Protein AF-A0A382UPE7-F1 (afdb_monomer_lite)

Secondary structure (DSSP, 8-state):
--PPP----HHHHHHHHHHHHHHHHHHHHHHHHHHHHHHHHHHHHHHHHHTS-GGGS-HHHHHHHHHHHHHHHTT-THHHHHHHHHHHHHHHHHHHHHHHHHTTS-TTHHHHHHS-----GGGHHHHHHHHHHHHHHHSTTHHHHHHHS-TTTHHHHHHHSS-HHHHHHHHHHHHHHTT--TTTT-SSS--TTT-THHHHHHHHHHHHHT---HHHHHHHHHHHHHHHHHHHHHH--HHHHHHHHHHHHHHHHHHHHHHHHHHHHHHHHHHHHHHHHHHHHHHHHTTSSS--

pLDDT: mean 90.96, std 10.31, range [36.0, 98.31]

Organism: NCBI:txid408172

Structure (mmCIF, N/CA/C/O backbone):
data_AF-A0A382UPE7-F1
#
_entry.id   AF-A0A382UPE7-F1
#
loop_
_atom_site.group_PDB
_atom_site.id
_atom_site.type_symbol
_atom_site.label_atom_id
_atom_site.label_alt_id
_atom_site.label_comp_id
_atom_site.label_asym_id
_atom_site.label_entity_id
_atom_site.label_seq_id
_atom_site.pdbx_PDB_ins_code
_atom_site.Cartn_x
_atom_site.Cartn_y
_atom_site.Cartn_z
_atom_site.occupancy
_atom_site.B_iso_or_equiv
_atom_site.auth_seq_id
_atom_site.auth_comp_id
_atom_site.auth_asym_id
_atom_site.auth_atom_id
_atom_site.pdbx_PDB_model_num
ATOM 1 N N . ARG A 1 1 ? 24.766 -35.953 -0.449 1.00 43.75 1 ARG A N 1
ATOM 2 C CA . ARG A 1 1 ? 24.876 -34.990 -1.577 1.00 43.75 1 ARG A CA 1
ATOM 3 C C . ARG A 1 1 ? 24.081 -35.540 -2.753 1.00 43.75 1 ARG A C 1
ATOM 5 O O . ARG A 1 1 ? 24.547 -36.471 -3.396 1.00 43.75 1 ARG A O 1
ATOM 12 N N . VAL A 1 2 ? 22.878 -35.019 -2.997 1.00 39.53 2 VAL A N 1
ATOM 13 C CA . VAL A 1 2 ? 22.094 -35.358 -4.195 1.00 39.53 2 VAL A CA 1
ATOM 14 C C . VAL A 1 2 ? 22.875 -34.842 -5.405 1.00 39.53 2 VAL A C 1
ATOM 16 O O . VAL A 1 2 ? 23.139 -33.644 -5.499 1.00 39.53 2 VAL A O 1
ATOM 19 N N . ARG A 1 3 ? 23.336 -35.739 -6.284 1.00 36.00 3 ARG A N 1
ATOM 20 C CA . ARG A 1 3 ? 23.925 -35.333 -7.566 1.00 36.00 3 ARG A CA 1
ATOM 21 C C . ARG A 1 3 ? 22.792 -34.761 -8.426 1.00 36.00 3 ARG A C 1
ATOM 23 O O . ARG A 1 3 ? 21.780 -35.447 -8.567 1.00 36.00 3 ARG A O 1
ATOM 30 N N . PRO A 1 4 ? 22.918 -33.546 -8.988 1.00 47.28 4 PRO A N 1
ATOM 31 C CA . PRO A 1 4 ? 21.928 -33.053 -9.936 1.00 47.28 4 PRO A CA 1
ATOM 32 C C . PRO A 1 4 ? 21.844 -34.035 -11.108 1.00 47.28 4 PRO A C 1
ATOM 34 O O . PRO A 1 4 ? 22.869 -34.552 -11.561 1.00 47.28 4 PRO A O 1
ATOM 37 N N . SER A 1 5 ? 20.620 -34.332 -11.553 1.00 49.88 5 SER A N 1
ATOM 38 C CA . SER A 1 5 ? 20.362 -35.257 -12.657 1.00 49.88 5 SER A CA 1
ATOM 39 C C . SER A 1 5 ? 21.249 -34.906 -13.850 1.00 49.88 5 SER A C 1
ATOM 41 O O . SER A 1 5 ? 21.278 -33.744 -14.267 1.00 49.88 5 SER A O 1
ATOM 43 N N . GLY A 1 6 ? 21.962 -35.904 -14.379 1.00 47.69 6 GLY A N 1
ATOM 44 C CA . GLY A 1 6 ? 22.815 -35.760 -15.553 1.00 47.69 6 GLY A CA 1
ATOM 45 C C . GLY A 1 6 ? 22.089 -34.993 -16.653 1.00 47.69 6 GLY A C 1
ATOM 46 O O . GLY A 1 6 ? 20.933 -35.278 -16.964 1.00 47.69 6 GLY A O 1
ATOM 47 N N . PHE A 1 7 ? 22.765 -33.974 -17.174 1.00 48.78 7 PHE A N 1
ATOM 48 C CA . PHE A 1 7 ? 22.306 -33.080 -18.228 1.00 48.78 7 PHE A CA 1
ATOM 49 C C . PHE A 1 7 ? 21.828 -33.919 -19.427 1.00 48.78 7 PHE A C 1
ATOM 51 O O . PHE A 1 7 ? 22.636 -34.371 -20.236 1.00 48.78 7 PHE A O 1
ATOM 58 N N . ARG A 1 8 ? 20.516 -34.189 -19.501 1.00 52.91 8 ARG A N 1
ATOM 59 C CA . ARG A 1 8 ? 19.874 -34.853 -20.644 1.00 52.91 8 ARG A CA 1
ATOM 60 C C . ARG A 1 8 ? 20.182 -34.051 -21.911 1.00 52.91 8 ARG A C 1
ATOM 62 O O . ARG A 1 8 ? 20.235 -32.824 -21.866 1.00 52.91 8 ARG A O 1
ATOM 69 N N . ASP A 1 9 ? 20.400 -34.770 -23.009 1.00 58.06 9 ASP A N 1
ATOM 70 C CA . ASP A 1 9 ? 20.828 -34.312 -24.334 1.00 58.06 9 ASP A CA 1
ATOM 71 C C . ASP A 1 9 ? 20.797 -32.799 -24.614 1.00 58.06 9 ASP A C 1
ATOM 73 O O . ASP A 1 9 ? 19.763 -32.124 -24.516 1.00 58.06 9 ASP A O 1
ATOM 77 N N . LYS A 1 10 ? 21.938 -32.271 -25.084 1.00 60.69 10 LYS A N 1
ATOM 78 C CA . LYS A 1 10 ? 22.126 -30.852 -25.447 1.00 60.69 10 LYS A CA 1
ATOM 79 C C . LYS A 1 10 ? 21.054 -30.339 -26.421 1.00 60.69 10 LYS A C 1
ATOM 81 O O . LYS A 1 10 ? 20.750 -29.147 -26.398 1.00 60.69 10 LYS A O 1
ATOM 86 N N . PHE A 1 11 ? 20.481 -31.207 -27.257 1.00 58.94 11 PHE A N 1
ATOM 87 C CA . PHE A 1 11 ? 19.426 -30.856 -28.211 1.00 58.94 11 PHE A CA 1
ATOM 88 C C . PHE A 1 11 ? 18.043 -30.734 -27.555 1.00 58.94 11 PHE A C 1
ATOM 90 O O . PHE A 1 11 ? 17.383 -29.709 -27.716 1.00 58.94 11 PHE A O 1
ATOM 97 N N . SER A 1 12 ? 17.650 -31.713 -26.733 1.00 65.81 12 SER A N 1
ATOM 98 C CA . SER A 1 12 ? 16.397 -31.677 -25.963 1.00 65.81 12 SER A CA 1
ATOM 99 C C . SER A 1 12 ? 16.345 -30.453 -25.044 1.00 65.81 12 SER A C 1
ATOM 101 O O . SER A 1 12 ? 15.360 -29.717 -25.028 1.00 65.81 12 SER A O 1
ATOM 103 N N . THR A 1 13 ? 17.467 -30.133 -24.394 1.00 67.31 13 THR A N 1
ATOM 104 C CA . THR A 1 13 ? 17.587 -28.941 -23.544 1.00 67.31 13 THR A CA 1
ATOM 105 C C . THR A 1 13 ? 17.469 -27.632 -24.340 1.00 67.31 13 THR A C 1
ATOM 107 O O . THR A 1 13 ? 16.835 -26.680 -23.883 1.00 67.31 13 THR A O 1
ATOM 110 N N . LYS A 1 14 ? 18.048 -27.547 -25.548 1.00 72.31 14 LYS A N 1
ATOM 111 C CA . LYS A 1 14 ? 17.908 -26.368 -26.428 1.00 72.31 14 LYS A CA 1
ATOM 112 C C . LYS A 1 14 ? 16.473 -26.197 -26.925 1.00 72.31 14 LYS A C 1
ATOM 114 O O . LYS A 1 14 ? 15.952 -25.086 -26.895 1.00 72.31 14 LYS A O 1
ATOM 119 N N . MET A 1 15 ? 15.829 -27.290 -27.321 1.00 73.44 15 MET A N 1
ATOM 120 C CA . MET A 1 15 ? 14.451 -27.290 -27.801 1.00 73.44 15 MET A CA 1
ATOM 121 C C . MET A 1 15 ? 13.464 -26.922 -26.682 1.00 73.44 15 MET A C 1
ATOM 123 O O . MET A 1 15 ? 12.608 -26.061 -26.871 1.00 73.44 15 MET A O 1
ATOM 127 N N . GLN A 1 16 ? 13.646 -27.460 -25.473 1.00 71.12 16 GLN A N 1
ATOM 128 C CA . GLN A 1 16 ? 12.872 -27.065 -24.290 1.00 71.12 16 GLN A CA 1
ATOM 129 C C . GLN A 1 16 ? 13.047 -25.583 -23.941 1.00 71.12 16 GLN A C 1
ATOM 131 O O . GLN A 1 16 ? 12.062 -24.913 -23.628 1.00 71.12 16 GLN A O 1
ATOM 136 N N . ARG A 1 17 ? 14.270 -25.040 -24.033 1.00 73.31 17 ARG A N 1
ATOM 137 C CA . ARG A 1 17 ? 14.528 -23.602 -23.835 1.00 73.31 17 ARG A CA 1
ATOM 138 C C . ARG A 1 17 ? 13.841 -22.748 -24.895 1.00 73.31 17 ARG A C 1
ATOM 140 O O . ARG A 1 17 ? 13.273 -21.720 -24.550 1.0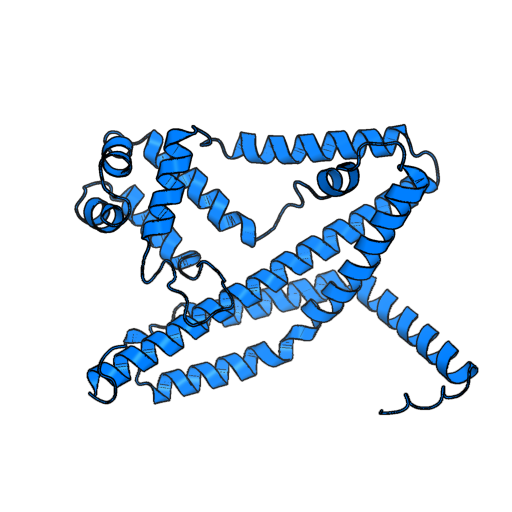0 73.31 17 ARG A O 1
ATOM 147 N N . PHE A 1 18 ? 13.852 -23.184 -26.153 1.00 77.25 18 PHE A N 1
ATOM 148 C CA . PHE A 1 18 ? 13.170 -22.497 -27.248 1.00 77.25 18 PHE A CA 1
ATOM 149 C C . PHE A 1 18 ? 11.651 -22.457 -27.036 1.00 77.25 18 PHE A C 1
ATOM 151 O O . PHE A 1 18 ? 11.062 -21.378 -27.027 1.00 77.25 18 PHE A O 1
ATOM 158 N N . PHE A 1 19 ? 11.022 -23.601 -26.751 1.00 77.75 19 PHE A N 1
ATOM 159 C CA . PHE A 1 19 ? 9.586 -23.657 -26.457 1.00 77.75 19 PHE A CA 1
ATOM 160 C C . PHE A 1 19 ? 9.211 -22.880 -25.191 1.00 77.75 19 PHE A C 1
ATOM 162 O O . PHE A 1 19 ? 8.185 -22.203 -25.165 1.00 77.75 19 PHE A O 1
ATOM 169 N N . THR A 1 20 ? 10.050 -22.927 -24.153 1.00 75.69 20 THR A N 1
ATOM 170 C CA . THR A 1 20 ? 9.874 -22.100 -22.949 1.00 75.69 20 THR A CA 1
ATOM 171 C C . THR A 1 20 ? 9.976 -20.612 -23.280 1.00 75.69 20 THR A C 1
ATOM 173 O O . THR A 1 20 ? 9.163 -19.830 -22.799 1.00 75.69 20 THR A O 1
ATOM 176 N N . GLY A 1 21 ? 10.912 -20.219 -24.149 1.00 76.19 21 GLY A N 1
ATOM 177 C CA . GLY A 1 21 ? 11.062 -18.848 -24.634 1.00 76.19 21 GLY A CA 1
ATOM 178 C C . GLY A 1 21 ? 9.848 -18.358 -25.424 1.00 76.19 21 GLY A C 1
ATOM 179 O O . GLY A 1 21 ? 9.370 -17.254 -25.176 1.00 76.19 21 GLY A O 1
ATOM 180 N N . ILE A 1 22 ? 9.286 -19.193 -26.305 1.00 78.19 22 ILE A N 1
ATOM 181 C CA . ILE A 1 22 ? 8.043 -18.880 -27.030 1.00 78.19 22 ILE A CA 1
ATOM 182 C C . ILE A 1 22 ? 6.872 -18.734 -26.058 1.00 78.19 22 ILE A C 1
ATOM 184 O O . ILE A 1 22 ? 6.126 -17.760 -26.142 1.00 78.19 22 ILE A O 1
ATOM 188 N N . LYS A 1 23 ? 6.713 -19.665 -25.107 1.00 77.69 23 LYS A N 1
ATOM 189 C CA . LYS A 1 23 ? 5.663 -19.571 -24.081 1.00 77.69 23 LYS A CA 1
ATOM 190 C C . LYS A 1 23 ? 5.812 -18.299 -23.251 1.00 77.69 23 LYS A C 1
ATOM 192 O O . LYS A 1 23 ? 4.824 -17.611 -23.023 1.00 77.69 23 LYS A O 1
ATOM 197 N N . PHE A 1 24 ? 7.033 -17.961 -22.845 1.00 79.06 24 PHE A N 1
ATOM 198 C CA . PHE A 1 24 ? 7.337 -16.723 -22.132 1.00 79.06 24 PHE A CA 1
ATOM 199 C C . PHE A 1 24 ? 6.977 -15.486 -22.958 1.00 79.06 24 PHE A C 1
ATOM 201 O O . PHE A 1 24 ? 6.374 -14.559 -22.429 1.00 79.06 24 PHE A O 1
ATOM 208 N N . LEU A 1 25 ? 7.279 -15.484 -24.258 1.00 81.56 25 LEU A N 1
ATOM 209 C CA . LEU A 1 25 ? 6.905 -14.398 -25.161 1.00 81.56 25 LEU A CA 1
ATOM 210 C C . LEU A 1 25 ? 5.377 -14.284 -25.305 1.00 81.56 25 LEU A C 1
ATOM 212 O O . LEU A 1 25 ? 4.831 -13.186 -25.255 1.00 81.56 25 LEU A O 1
ATOM 216 N N . GLY A 1 26 ? 4.672 -15.413 -25.394 1.00 83.44 26 GLY A N 1
ATOM 217 C CA . GLY A 1 26 ? 3.209 -15.448 -25.367 1.00 83.44 26 GLY A CA 1
ATOM 218 C C . GLY A 1 26 ? 2.636 -14.868 -24.070 1.00 83.44 26 GLY A C 1
ATOM 219 O O . GLY A 1 26 ? 1.735 -14.028 -24.112 1.00 83.44 26 GLY A O 1
ATOM 220 N N . TYR A 1 27 ? 3.196 -15.247 -22.917 1.00 84.19 27 TYR A N 1
ATOM 221 C CA . TYR A 1 27 ? 2.820 -14.668 -21.626 1.00 84.19 27 TYR A CA 1
ATOM 222 C C . TYR A 1 27 ? 3.158 -13.183 -21.539 1.00 84.19 27 TYR A C 1
ATOM 224 O O . TYR A 1 27 ? 2.347 -12.423 -21.036 1.00 84.19 27 TYR A O 1
ATOM 232 N N . HIS A 1 28 ? 4.294 -12.735 -22.070 1.00 86.75 28 HIS A N 1
ATOM 233 C CA . HIS A 1 28 ? 4.678 -11.325 -22.067 1.00 86.75 28 HIS A CA 1
ATOM 234 C C . HIS A 1 28 ? 3.612 -10.425 -22.705 1.00 86.75 28 HIS A C 1
ATOM 236 O O . HIS A 1 28 ? 3.278 -9.374 -22.154 1.00 86.75 28 HIS A O 1
ATOM 242 N N . PHE A 1 29 ? 3.047 -10.848 -23.837 1.00 86.50 29 PHE A N 1
ATOM 243 C CA . PHE A 1 29 ? 2.004 -10.079 -24.513 1.00 86.50 29 PHE A CA 1
ATOM 244 C C . PHE A 1 29 ? 0.643 -10.183 -23.825 1.00 86.50 29 PHE A C 1
ATOM 246 O O . PHE A 1 29 ? -0.103 -9.207 -23.813 1.00 86.50 29 PHE A O 1
ATOM 253 N N . ARG A 1 30 ? 0.336 -11.323 -23.198 1.00 90.00 30 ARG A N 1
ATOM 254 C CA . ARG A 1 30 ? -0.965 -11.556 -22.555 1.00 90.00 30 ARG A CA 1
ATOM 255 C C . ARG A 1 30 ? -1.008 -11.214 -21.068 1.00 90.00 30 ARG A C 1
ATOM 257 O O . ARG A 1 30 ? -2.093 -11.146 -20.519 1.00 90.00 30 ARG A O 1
ATOM 264 N N . ILE A 1 31 ? 0.124 -10.966 -20.404 1.00 91.94 31 ILE A N 1
ATOM 265 C CA . ILE A 1 31 ? 0.191 -10.874 -18.933 1.00 91.94 31 ILE A CA 1
ATOM 266 C C . ILE A 1 31 ? -0.787 -9.862 -18.338 1.00 91.94 31 ILE A C 1
ATOM 268 O O . ILE A 1 31 ? -1.244 -10.065 -17.224 1.00 91.94 31 ILE A O 1
ATOM 272 N N . GLN A 1 32 ? -1.118 -8.792 -19.070 1.00 92.06 32 GLN A N 1
ATOM 273 C CA . GLN A 1 32 ? -2.068 -7.810 -18.560 1.00 92.06 32 GLN A CA 1
ATOM 274 C C . GLN A 1 32 ? -3.448 -8.427 -18.362 1.00 92.06 32 GLN A C 1
ATOM 276 O O . GLN A 1 32 ? -3.966 -8.315 -17.267 1.00 92.06 32 GLN A O 1
ATOM 281 N N . SER A 1 33 ? -3.970 -9.157 -19.354 1.00 92.44 33 SER A N 1
ATOM 282 C CA . SER A 1 33 ? -5.274 -9.807 -19.214 1.00 92.44 33 SER A CA 1
ATOM 283 C C . SER A 1 33 ? -5.257 -10.824 -18.075 1.00 92.44 33 SER A C 1
ATOM 285 O O . SER A 1 33 ? -6.126 -10.794 -17.229 1.0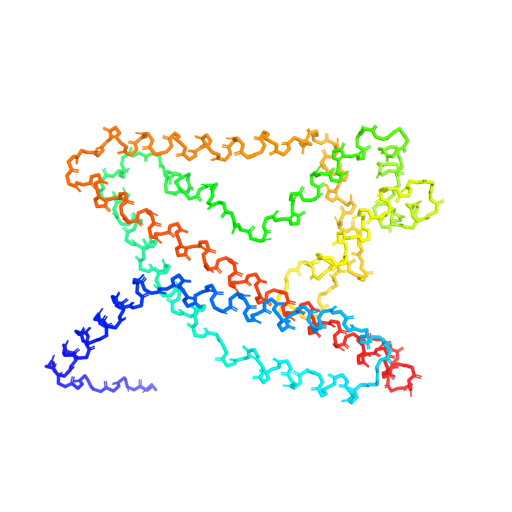0 92.44 33 SER A O 1
ATOM 287 N N . PHE A 1 34 ? -4.204 -11.645 -17.969 1.00 91.94 34 PHE A N 1
ATOM 288 C CA . PHE A 1 34 ? -4.084 -12.616 -16.872 1.00 91.94 34 PHE A CA 1
ATOM 289 C C . PHE A 1 34 ? -4.075 -11.961 -15.483 1.00 91.94 34 PHE A C 1
ATOM 291 O O . PHE A 1 34 ? -4.600 -12.538 -14.537 1.00 91.94 34 PHE A O 1
ATOM 298 N N . VAL A 1 35 ? -3.424 -10.802 -15.341 1.00 94.12 35 VAL A N 1
ATOM 299 C CA . VAL A 1 35 ? -3.400 -10.060 -14.074 1.00 94.12 35 VAL A CA 1
ATOM 300 C C . VAL A 1 35 ? -4.745 -9.387 -13.818 1.00 94.12 35 VAL A C 1
ATOM 302 O O . VAL A 1 35 ? -5.208 -9.439 -12.688 1.00 94.12 35 VAL A O 1
ATOM 305 N N . ASP A 1 36 ? -5.374 -8.800 -14.834 1.00 94.38 36 ASP A N 1
ATOM 306 C CA . ASP A 1 36 ? -6.679 -8.146 -14.702 1.00 94.38 36 ASP A CA 1
ATOM 307 C C . ASP A 1 36 ? -7.767 -9.166 -14.326 1.00 94.38 36 ASP A C 1
ATOM 309 O O . ASP A 1 36 ? -8.462 -8.957 -13.336 1.00 94.38 36 ASP A O 1
ATOM 313 N N . ASP A 1 37 ? -7.819 -10.313 -15.014 1.00 94.50 37 ASP A N 1
ATOM 314 C CA . ASP A 1 37 ? -8.729 -11.428 -14.712 1.00 94.50 37 ASP A CA 1
ATOM 315 C C . ASP A 1 37 ? -8.529 -11.926 -13.266 1.00 94.50 37 ASP A C 1
ATOM 317 O O . ASP A 1 37 ? -9.488 -12.155 -12.527 1.00 94.50 37 ASP A O 1
ATOM 321 N N . PHE A 1 38 ? -7.265 -12.061 -12.834 1.00 95.25 38 PHE A N 1
ATOM 322 C CA . PHE A 1 38 ? -6.933 -12.434 -11.458 1.00 95.25 38 PHE A CA 1
ATOM 323 C C . PHE A 1 38 ? -7.411 -11.384 -10.452 1.00 95.25 38 PHE A C 1
ATOM 325 O O . PHE A 1 38 ? -7.985 -11.753 -9.433 1.00 95.25 38 PHE A O 1
ATOM 332 N N . LEU A 1 39 ? -7.166 -10.094 -10.704 1.00 95.12 39 LEU A N 1
ATOM 333 C CA . LEU A 1 39 ? -7.551 -9.015 -9.793 1.00 95.12 39 LEU A CA 1
ATOM 334 C C . LEU A 1 39 ? -9.074 -8.892 -9.688 1.00 95.12 39 LEU A C 1
ATOM 336 O O . LEU A 1 39 ? -9.585 -8.721 -8.585 1.00 95.12 39 LEU A O 1
ATOM 340 N N . GLU A 1 40 ? -9.802 -9.023 -10.797 1.00 95.62 40 GLU A N 1
ATOM 341 C CA . GLU A 1 40 ? -11.267 -9.010 -10.807 1.00 95.62 40 GLU A CA 1
ATOM 342 C C . GLU A 1 40 ? -11.838 -10.170 -9.982 1.00 95.62 40 GLU A C 1
ATOM 344 O O . GLU A 1 40 ? -12.642 -9.955 -9.069 1.00 95.62 40 GLU A O 1
ATOM 349 N N . TYR A 1 41 ? -11.371 -11.394 -10.245 1.00 96.00 41 TYR A N 1
ATOM 350 C CA . TYR A 1 41 ? -11.781 -12.569 -9.480 1.00 96.00 41 TYR A CA 1
ATOM 351 C C . TYR A 1 41 ? -11.408 -12.438 -7.997 1.00 96.00 41 TYR A C 1
ATOM 353 O O . TYR A 1 41 ? -12.239 -12.680 -7.119 1.00 96.00 41 TYR A O 1
ATOM 361 N N . PHE A 1 42 ? -10.182 -11.991 -7.714 1.00 96.31 42 PHE A N 1
ATOM 362 C CA . PHE A 1 42 ? -9.703 -11.759 -6.360 1.00 96.31 42 PHE A CA 1
ATOM 363 C C . PHE A 1 42 ? -10.594 -10.768 -5.612 1.00 96.31 42 PHE A C 1
ATOM 365 O O . PHE A 1 42 ? -11.039 -11.084 -4.513 1.00 96.31 42 PHE A O 1
ATOM 372 N N . HIS A 1 43 ? -10.876 -9.592 -6.182 1.00 95.38 43 HIS A N 1
ATOM 373 C CA . HIS A 1 43 ? -11.673 -8.557 -5.515 1.00 95.38 43 HIS A CA 1
ATOM 374 C C . HIS A 1 43 ? -13.107 -9.016 -5.259 1.00 95.38 43 HIS A C 1
ATOM 376 O O . HIS A 1 43 ? -13.666 -8.680 -4.216 1.00 95.38 43 HIS A O 1
ATOM 382 N N . LYS A 1 44 ? -13.680 -9.833 -6.153 1.00 95.88 44 LYS A N 1
ATOM 383 C CA . LYS A 1 44 ? -14.989 -10.460 -5.938 1.00 95.88 44 LYS A CA 1
ATOM 384 C C . LYS A 1 44 ? -14.975 -11.395 -4.726 1.00 95.88 44 LYS A C 1
ATOM 386 O O . LYS A 1 44 ? -15.799 -11.232 -3.831 1.00 95.88 44 LYS A O 1
ATOM 391 N N . VAL A 1 45 ? -14.045 -12.354 -4.686 1.00 96.19 45 VAL A N 1
ATOM 392 C CA . VAL A 1 45 ? -13.943 -13.319 -3.575 1.00 96.19 45 VAL A CA 1
ATOM 393 C C . VAL A 1 45 ? -13.587 -12.598 -2.274 1.00 96.19 45 VAL A C 1
ATOM 395 O O . VAL A 1 45 ? -14.257 -12.765 -1.262 1.00 96.19 45 VAL A O 1
ATOM 398 N N . TYR A 1 46 ? -12.576 -11.732 -2.298 1.00 95.31 46 TYR A N 1
ATOM 399 C CA . TYR A 1 46 ? -12.162 -10.945 -1.140 1.00 95.31 46 TYR A CA 1
ATOM 400 C C . TYR A 1 46 ? -13.298 -10.071 -0.591 1.00 95.31 46 TYR A C 1
ATOM 402 O O . TYR A 1 46 ? -13.475 -10.002 0.622 1.00 95.31 46 TYR A O 1
ATOM 410 N N . GLY A 1 47 ? -14.073 -9.421 -1.464 1.00 94.62 47 GLY A N 1
ATOM 411 C CA . GLY A 1 47 ? -15.201 -8.578 -1.071 1.00 94.62 47 GLY A CA 1
ATOM 412 C C . GLY A 1 47 ? -16.272 -9.336 -0.286 1.00 94.62 47 GLY A C 1
ATOM 413 O O . GLY A 1 47 ? -16.777 -8.815 0.703 1.00 94.62 47 GLY A O 1
ATOM 414 N N . ASP A 1 48 ? -16.563 -10.575 -0.673 1.00 95.50 48 ASP A N 1
ATOM 415 C CA . ASP A 1 48 ? -17.482 -11.453 0.055 1.00 95.50 48 ASP A CA 1
ATOM 416 C C . ASP A 1 48 ? -16.912 -11.813 1.438 1.00 95.50 48 ASP A C 1
ATOM 418 O O . ASP A 1 48 ? -17.479 -11.451 2.470 1.00 95.50 48 ASP A O 1
ATOM 422 N N . PHE A 1 49 ? -15.712 -12.397 1.484 1.00 96.62 49 PHE A N 1
ATOM 423 C CA . PHE A 1 49 ? -15.113 -12.851 2.741 1.00 96.62 49 PHE A CA 1
ATOM 424 C C . PHE A 1 49 ? -14.790 -11.726 3.734 1.00 96.62 49 PHE A C 1
ATOM 426 O O . PHE A 1 49 ? -14.885 -11.944 4.941 1.00 96.62 49 PHE A O 1
ATOM 433 N N . ARG A 1 50 ? -14.409 -10.526 3.279 1.00 93.81 50 ARG A N 1
ATOM 434 C CA . ARG A 1 50 ? -14.055 -9.421 4.190 1.00 93.81 50 ARG A CA 1
ATOM 435 C C . ARG A 1 50 ? -15.257 -8.837 4.937 1.00 93.81 50 ARG A C 1
ATOM 437 O O . ARG A 1 50 ? -15.060 -8.153 5.931 1.00 93.81 50 ARG A O 1
ATOM 444 N N . THR A 1 51 ? -16.473 -9.013 4.414 1.00 92.44 51 THR A N 1
ATOM 445 C CA . THR A 1 51 ? -17.693 -8.402 4.982 1.00 92.44 51 THR A CA 1
ATOM 446 C C . THR A 1 51 ? -18.378 -9.288 6.020 1.00 92.44 51 THR A C 1
ATOM 448 O O . THR A 1 51 ? -19.312 -8.846 6.687 1.00 92.44 51 THR A O 1
ATOM 451 N N . ARG A 1 52 ? -17.910 -10.531 6.172 1.00 94.75 52 ARG A N 1
ATOM 452 C CA . ARG A 1 52 ? -18.431 -11.494 7.142 1.00 94.75 52 ARG A CA 1
ATOM 453 C C . ARG A 1 52 ? -17.984 -11.122 8.555 1.00 94.75 52 ARG A C 1
ATOM 455 O O . ARG A 1 52 ? -16.828 -10.770 8.778 1.00 94.75 52 ARG A O 1
ATOM 462 N N . ASP A 1 53 ? -18.899 -11.244 9.512 1.00 93.56 53 ASP A N 1
ATOM 463 C CA . ASP A 1 53 ? -18.620 -11.019 10.932 1.00 93.56 53 ASP A CA 1
ATOM 464 C C . ASP A 1 53 ? -18.210 -12.333 11.609 1.00 93.56 53 ASP A C 1
ATOM 466 O O . ASP A 1 53 ? -19.030 -13.049 12.188 1.00 93.56 53 ASP A O 1
ATOM 470 N N . TYR A 1 54 ? -16.917 -12.652 11.532 1.00 95.69 54 TYR A N 1
ATOM 471 C CA . TYR A 1 54 ? -16.352 -13.849 12.161 1.00 95.69 54 TYR A CA 1
ATOM 472 C C . TYR A 1 54 ? -16.454 -13.830 13.693 1.00 95.69 54 TYR A C 1
ATOM 474 O O . TYR A 1 54 ? -16.379 -14.886 14.312 1.00 95.69 54 TYR A O 1
ATOM 482 N N . GLY A 1 55 ? -16.660 -12.666 14.322 1.00 92.00 55 GLY A N 1
ATOM 483 C CA . GLY A 1 55 ? -16.839 -12.561 15.773 1.00 92.00 55 GLY A CA 1
ATOM 484 C C . GLY A 1 55 ? -18.180 -13.112 16.267 1.00 92.00 55 GLY A C 1
ATOM 485 O O . GLY A 1 55 ? -18.352 -13.310 17.468 1.00 92.00 55 GLY A O 1
ATOM 486 N N . ARG A 1 56 ? -19.128 -13.368 15.357 1.00 93.25 56 ARG A N 1
ATOM 487 C CA . ARG A 1 56 ? -20.466 -13.905 15.659 1.00 93.25 56 ARG A CA 1
ATOM 488 C C . ARG A 1 56 ? -20.681 -15.341 15.182 1.00 93.25 56 ARG A C 1
ATOM 490 O O . ARG A 1 56 ? -21.802 -15.837 15.257 1.00 93.25 56 ARG A O 1
ATOM 497 N N . MET A 1 57 ? -19.638 -15.991 14.679 1.00 96.75 57 MET A N 1
ATOM 498 C CA . MET A 1 57 ? -19.692 -17.353 14.146 1.00 96.75 57 MET A CA 1
ATOM 499 C C . MET A 1 57 ? -19.075 -18.348 15.132 1.00 96.75 57 MET A C 1
ATOM 501 O O . MET A 1 57 ? -18.163 -17.999 15.882 1.00 96.75 57 MET A O 1
ATOM 505 N N . ARG A 1 58 ? -19.529 -19.606 15.108 1.00 97.38 58 ARG A N 1
ATOM 506 C CA . ARG A 1 58 ? -18.852 -20.681 15.845 1.00 97.38 58 ARG A CA 1
ATOM 507 C C . ARG A 1 58 ? -17.547 -21.057 15.148 1.00 97.38 58 ARG A C 1
ATOM 509 O O . ARG A 1 58 ? -17.436 -20.985 13.924 1.00 97.38 58 ARG A O 1
ATOM 516 N N . ALA A 1 59 ? -16.565 -21.530 15.909 1.00 97.88 59 ALA A N 1
ATOM 517 C CA . ALA A 1 59 ? -15.250 -21.869 15.368 1.00 97.88 59 ALA A CA 1
ATOM 518 C C . ALA A 1 59 ? -15.272 -22.916 14.234 1.00 97.88 59 ALA A C 1
ATOM 520 O O . ALA A 1 59 ? -14.466 -22.823 13.312 1.00 97.88 59 ALA A O 1
ATOM 521 N N . ASP A 1 60 ? -16.182 -23.895 14.272 1.00 97.62 60 ASP A N 1
ATOM 522 C CA . ASP A 1 60 ? -16.367 -24.883 13.198 1.00 97.62 60 ASP A CA 1
ATOM 523 C C . ASP A 1 60 ? -16.910 -24.252 11.911 1.00 97.62 60 ASP A C 1
ATOM 525 O O . ASP A 1 60 ? -16.466 -24.607 10.820 1.00 97.62 60 ASP A O 1
ATOM 529 N N . GLU A 1 61 ? -17.806 -23.271 12.026 1.00 98.00 61 GLU A N 1
ATOM 530 C CA . GLU A 1 61 ? -18.305 -22.521 10.872 1.00 98.00 61 GLU A CA 1
ATOM 531 C C . GLU A 1 61 ? -17.183 -21.685 10.257 1.00 98.00 61 GLU A C 1
ATOM 533 O O . GLU A 1 61 ? -16.987 -21.724 9.043 1.00 98.00 61 GLU A O 1
ATOM 538 N N . ILE A 1 62 ? -16.403 -20.985 11.092 1.00 98.31 62 ILE A N 1
ATOM 539 C CA . ILE A 1 62 ? -15.249 -20.188 10.651 1.00 98.31 62 ILE A CA 1
ATOM 540 C C . ILE A 1 62 ? -14.205 -21.074 9.966 1.00 98.31 62 ILE A C 1
ATOM 542 O O . ILE A 1 62 ? -13.667 -20.688 8.930 1.00 98.31 62 ILE A O 1
ATOM 546 N N . HIS A 1 63 ? -13.937 -22.266 10.504 1.00 98.06 63 HIS A N 1
ATOM 547 C CA . HIS A 1 63 ? -13.034 -23.225 9.872 1.00 98.06 63 HIS A CA 1
ATOM 548 C C . HIS A 1 63 ? -13.519 -23.619 8.471 1.00 98.06 63 HIS A C 1
ATOM 550 O O . HIS A 1 63 ? -12.726 -23.602 7.533 1.00 98.06 63 HIS A O 1
ATOM 556 N N . GLY A 1 64 ? -14.820 -23.878 8.298 1.00 98.12 64 GLY A N 1
ATOM 557 C CA . GLY A 1 64 ? -15.399 -24.108 6.971 1.00 98.12 64 GLY A CA 1
ATOM 558 C C . GLY A 1 64 ? -15.180 -22.923 6.022 1.00 98.12 64 GLY A C 1
ATOM 559 O O . GLY A 1 64 ? -14.767 -23.113 4.882 1.00 98.12 64 GLY A O 1
ATOM 560 N N . GLN A 1 65 ? -15.343 -21.682 6.506 1.00 97.56 65 GLN A N 1
ATOM 561 C CA . GLN A 1 65 ? -15.034 -20.489 5.701 1.00 97.56 65 GLN A CA 1
ATOM 562 C C . GLN A 1 65 ? -13.549 -20.428 5.308 1.00 97.56 65 GLN A C 1
ATOM 564 O O . GLN A 1 65 ? -13.213 -20.025 4.196 1.00 97.56 65 GLN A O 1
ATOM 569 N N . PHE A 1 66 ? -12.644 -20.801 6.211 1.00 97.19 66 PHE A N 1
ATOM 570 C CA . PHE A 1 66 ? -11.215 -20.838 5.920 1.00 97.19 66 PHE A CA 1
ATOM 571 C C . PHE A 1 66 ? -10.890 -21.851 4.813 1.00 97.19 66 PHE A C 1
ATOM 573 O O . PHE A 1 66 ? -10.159 -21.512 3.880 1.00 97.19 66 PHE A O 1
ATOM 580 N N . GLU A 1 67 ? -11.472 -23.051 4.867 1.00 97.00 67 GLU A N 1
ATOM 581 C CA . GLU A 1 67 ? -11.322 -24.072 3.822 1.00 97.00 67 GLU A CA 1
ATOM 582 C C . GLU A 1 67 ? -11.882 -23.597 2.472 1.00 97.00 67 GLU A C 1
ATOM 584 O O . GLU A 1 67 ? -11.214 -23.744 1.444 1.00 97.00 67 GLU A O 1
ATOM 589 N N . ASP A 1 68 ? -13.047 -22.941 2.470 1.00 96.62 68 ASP A N 1
ATOM 590 C CA . ASP A 1 68 ? -13.640 -22.351 1.264 1.00 96.62 68 ASP A CA 1
ATOM 591 C C . ASP A 1 68 ? -12.728 -21.276 0.651 1.00 96.62 68 ASP A C 1
ATOM 593 O O . ASP A 1 68 ? -12.466 -21.274 -0.556 1.00 96.62 68 ASP A O 1
ATOM 597 N N . LEU A 1 69 ? -12.194 -20.369 1.478 1.00 95.69 69 LEU A N 1
ATOM 598 C CA . LEU A 1 69 ? -11.268 -19.324 1.034 1.00 95.69 69 LEU A CA 1
ATOM 599 C C . LEU A 1 69 ? -10.003 -19.933 0.419 1.00 95.69 69 LEU A C 1
ATOM 601 O O . LEU A 1 69 ? -9.525 -19.475 -0.625 1.00 95.69 69 LEU A O 1
ATOM 605 N N . GLN A 1 70 ? -9.459 -20.971 1.060 1.00 94.12 70 GLN A N 1
ATOM 606 C CA . GLN A 1 70 ? -8.301 -21.701 0.560 1.00 94.12 70 GLN A CA 1
ATOM 607 C C . GLN A 1 70 ? -8.590 -22.347 -0.796 1.00 94.12 70 GLN A C 1
ATOM 609 O O . GLN A 1 70 ? -7.796 -22.174 -1.724 1.00 94.12 70 GLN A O 1
ATOM 614 N N . ALA A 1 71 ? -9.724 -23.034 -0.935 1.00 93.38 71 ALA A N 1
ATOM 615 C CA . ALA A 1 71 ? -10.127 -23.677 -2.180 1.00 93.38 71 ALA A CA 1
ATOM 616 C C . ALA A 1 71 ? -10.304 -22.670 -3.329 1.00 93.38 71 ALA A C 1
ATOM 618 O O . ALA A 1 71 ? -9.924 -22.963 -4.462 1.00 93.38 71 ALA A O 1
ATOM 619 N N . LEU A 1 72 ? -10.831 -21.477 -3.037 1.00 93.94 72 LEU A N 1
ATOM 620 C CA . LEU A 1 72 ? -11.096 -20.442 -4.039 1.00 93.94 72 LEU A CA 1
ATOM 621 C C . LEU A 1 72 ? -9.852 -19.662 -4.477 1.00 93.94 72 LEU A C 1
ATOM 623 O O . LEU A 1 72 ? -9.803 -19.232 -5.629 1.00 93.94 72 LEU A O 1
ATOM 627 N N . LEU A 1 73 ? -8.883 -19.424 -3.581 1.00 89.56 73 LEU A N 1
ATOM 628 C CA . LEU A 1 73 ? -7.755 -18.520 -3.851 1.00 89.56 73 LEU A CA 1
ATOM 629 C C . LEU A 1 73 ? -6.389 -19.205 -3.963 1.00 89.56 73 LEU A C 1
ATOM 631 O O . LEU A 1 73 ? -5.519 -18.666 -4.646 1.00 89.56 73 LEU A O 1
ATOM 635 N N . LEU A 1 74 ? -6.138 -20.359 -3.329 1.00 81.31 74 LEU A N 1
ATOM 636 C CA . LEU A 1 74 ? -4.804 -20.990 -3.372 1.00 81.31 74 LEU A CA 1
ATOM 637 C C . LEU A 1 74 ? -4.430 -21.529 -4.758 1.00 81.31 74 LEU A C 1
ATOM 639 O O . LEU A 1 74 ? -3.245 -21.649 -5.073 1.00 81.31 74 LEU A O 1
ATOM 643 N N . THR A 1 75 ? -5.410 -21.830 -5.604 1.00 77.50 75 THR A N 1
ATOM 644 C CA . THR A 1 75 ? -5.192 -22.345 -6.964 1.00 77.50 75 THR A CA 1
ATOM 645 C C . THR A 1 75 ? -4.942 -21.241 -7.997 1.00 77.50 75 THR A C 1
ATOM 647 O O . THR A 1 75 ? -4.353 -21.507 -9.045 1.00 77.50 75 THR A O 1
ATOM 650 N N . GLU A 1 76 ? -5.286 -19.988 -7.688 1.00 84.19 76 GLU A N 1
ATOM 651 C CA . GLU A 1 76 ? -5.326 -18.883 -8.659 1.00 84.19 76 GLU A CA 1
ATOM 652 C C . GLU A 1 76 ? -4.022 -18.062 -8.758 1.00 84.19 76 GLU A C 1
ATOM 654 O O . GLU A 1 76 ? -3.923 -17.087 -9.504 1.00 84.19 76 GLU A O 1
ATOM 659 N N . TRP A 1 77 ? -2.942 -18.476 -8.084 1.00 85.88 77 TRP A N 1
ATOM 660 C CA . TRP A 1 77 ? -1.678 -17.714 -8.034 1.00 85.88 77 TRP A CA 1
ATOM 661 C C . TRP A 1 77 ? -0.819 -17.771 -9.305 1.00 85.88 77 TRP A C 1
ATOM 663 O O . TRP A 1 77 ? 0.297 -17.244 -9.334 1.00 85.88 77 TRP A O 1
ATOM 673 N N . LYS A 1 78 ? -1.319 -18.363 -10.394 1.00 89.25 78 LYS A N 1
ATOM 674 C CA . LYS A 1 78 ? -0.580 -18.468 -11.659 1.00 89.25 78 LYS A CA 1
ATOM 675 C C . LYS A 1 78 ? -0.187 -17.097 -12.219 1.00 89.25 78 LYS A C 1
ATOM 677 O O . LYS A 1 78 ? 0.963 -16.923 -12.624 1.00 89.25 78 LYS A O 1
ATOM 682 N N . ALA A 1 79 ? -1.114 -16.140 -12.266 1.00 90.81 79 ALA A N 1
ATOM 683 C CA . ALA A 1 79 ? -0.845 -14.810 -12.814 1.00 90.81 79 ALA A CA 1
ATOM 684 C C . ALA A 1 79 ? 0.219 -14.041 -11.999 1.00 90.81 79 ALA A C 1
ATOM 686 O O . ALA A 1 79 ? 1.199 -13.598 -12.610 1.00 90.81 79 ALA A O 1
ATOM 687 N N . PRO A 1 80 ? 0.126 -13.967 -10.654 1.00 92.75 80 PRO A N 1
ATOM 688 C CA . PRO A 1 80 ? 1.191 -13.432 -9.804 1.00 92.75 80 PRO A CA 1
ATOM 689 C C . PRO A 1 80 ? 2.561 -14.078 -10.055 1.00 92.75 80 PRO A C 1
ATOM 691 O O . PRO A 1 80 ? 3.539 -13.369 -10.282 1.00 92.75 80 PRO A O 1
ATOM 694 N N . ILE A 1 81 ? 2.632 -15.415 -10.108 1.00 91.81 81 ILE A N 1
ATOM 695 C CA . ILE A 1 81 ? 3.893 -16.146 -10.321 1.00 91.81 81 ILE A CA 1
ATOM 696 C C . ILE A 1 81 ? 4.514 -15.787 -11.675 1.00 91.81 81 ILE A C 1
ATOM 698 O O . ILE A 1 81 ? 5.696 -15.451 -11.759 1.00 91.81 81 ILE A O 1
ATOM 702 N N . VAL A 1 82 ? 3.730 -15.839 -12.756 1.00 91.62 82 VAL A N 1
ATOM 703 C CA . VAL A 1 82 ? 4.224 -15.508 -14.101 1.00 91.62 82 VAL A CA 1
ATOM 704 C C . VAL A 1 82 ? 4.668 -14.043 -14.175 1.00 91.62 82 VAL A C 1
ATOM 706 O O . VAL A 1 82 ? 5.697 -13.744 -14.790 1.00 91.62 82 VAL A O 1
ATOM 709 N N . ASN A 1 83 ? 3.936 -13.130 -13.531 1.00 94.62 83 ASN A N 1
ATOM 710 C CA . ASN A 1 83 ? 4.312 -11.723 -13.472 1.00 94.62 83 ASN A CA 1
ATOM 711 C C . ASN A 1 83 ? 5.612 -11.499 -12.682 1.00 94.62 83 ASN A C 1
ATOM 713 O O . ASN A 1 83 ? 6.441 -10.704 -13.120 1.00 94.62 83 ASN A O 1
ATOM 717 N N . ASP A 1 84 ? 5.840 -12.217 -11.582 1.00 93.81 84 ASP A N 1
ATOM 718 C CA . ASP A 1 84 ? 7.090 -12.141 -10.817 1.00 93.81 84 ASP A CA 1
ATOM 719 C C . ASP A 1 84 ? 8.302 -12.530 -11.672 1.00 93.81 84 ASP A C 1
ATOM 721 O O . ASP A 1 84 ? 9.310 -11.817 -11.685 1.00 93.81 84 ASP A O 1
ATOM 725 N N . TYR A 1 85 ? 8.191 -13.592 -12.477 1.00 91.94 85 TYR A N 1
ATOM 726 C CA . TYR A 1 85 ? 9.235 -13.946 -13.444 1.00 91.94 85 TYR A CA 1
ATOM 727 C C . TYR A 1 85 ? 9.464 -12.838 -14.481 1.00 91.94 85 TYR A C 1
ATOM 729 O O . TYR A 1 85 ? 10.611 -12.490 -14.775 1.00 91.94 85 TYR A O 1
ATOM 737 N N . LEU A 1 86 ? 8.394 -12.253 -15.029 1.00 92.31 86 LEU A N 1
ATOM 738 C CA . LEU A 1 86 ? 8.497 -11.125 -15.961 1.00 92.31 86 LEU A CA 1
ATOM 739 C C . LEU A 1 86 ? 9.146 -9.904 -15.299 1.00 92.31 86 LEU A C 1
ATOM 741 O O . LEU A 1 86 ? 9.975 -9.245 -15.926 1.00 92.31 86 LEU A O 1
ATOM 745 N N . CYS A 1 87 ? 8.826 -9.635 -14.034 1.00 94.06 87 CYS A N 1
ATOM 746 C CA . CYS A 1 87 ? 9.425 -8.573 -13.242 1.00 94.06 87 CYS A CA 1
ATOM 747 C C . CYS A 1 87 ? 10.932 -8.791 -13.097 1.00 94.06 87 CYS A C 1
ATOM 749 O O . CYS A 1 87 ? 11.702 -7.890 -13.417 1.00 94.06 87 CYS A O 1
ATOM 751 N N . MET A 1 88 ? 11.375 -9.995 -12.717 1.00 93.12 88 MET A N 1
ATOM 752 C CA . MET A 1 88 ? 12.805 -10.322 -12.618 1.00 93.12 88 MET A CA 1
ATOM 753 C C . MET A 1 88 ? 13.543 -10.111 -13.949 1.00 93.12 88 MET A C 1
ATOM 755 O O . MET A 1 88 ? 14.635 -9.538 -13.969 1.00 93.12 88 MET A O 1
ATOM 759 N N . VAL A 1 89 ? 12.945 -10.531 -15.069 1.00 92.38 89 VAL A N 1
ATOM 760 C CA . VAL A 1 89 ? 13.549 -10.390 -16.404 1.00 92.38 89 VAL A CA 1
ATOM 761 C C . VAL A 1 89 ? 13.628 -8.926 -16.838 1.00 92.38 89 VAL A C 1
ATOM 763 O O . VAL A 1 89 ? 14.710 -8.460 -17.193 1.00 92.38 89 VAL A O 1
ATOM 766 N N . HIS A 1 90 ? 12.513 -8.190 -16.809 1.00 93.12 90 HIS A N 1
ATOM 767 C CA . HIS A 1 90 ? 12.459 -6.810 -17.310 1.00 93.12 90 HIS A CA 1
ATOM 768 C C . HIS A 1 90 ? 13.193 -5.831 -16.403 1.00 93.12 90 HIS A C 1
ATOM 770 O O . HIS A 1 90 ? 13.899 -4.954 -16.899 1.00 93.12 90 HIS A O 1
ATOM 776 N N . PHE A 1 91 ? 13.099 -6.004 -15.085 1.00 93.06 91 PHE A N 1
ATOM 777 C CA . PHE A 1 91 ? 13.853 -5.191 -14.134 1.00 93.06 91 PHE A CA 1
ATOM 778 C C . PHE A 1 91 ? 15.359 -5.468 -14.237 1.00 93.06 91 PHE A C 1
ATOM 780 O O . PHE A 1 91 ? 16.165 -4.538 -14.252 1.00 93.06 91 PHE A O 1
ATOM 787 N N . GLY A 1 92 ? 15.749 -6.741 -14.386 1.00 93.88 92 GLY A N 1
ATOM 788 C CA . GLY A 1 92 ? 17.141 -7.129 -14.615 1.00 93.88 92 GLY A CA 1
ATOM 789 C C . GLY A 1 92 ? 17.698 -6.611 -15.945 1.00 93.88 92 GLY A C 1
ATOM 790 O O . GLY A 1 92 ? 18.848 -6.172 -15.999 1.00 93.88 92 GLY A O 1
ATOM 791 N N . LEU A 1 93 ? 16.891 -6.623 -17.011 1.00 94.69 93 LEU A N 1
ATOM 792 C CA . LEU A 1 93 ? 17.253 -6.037 -18.302 1.00 94.69 93 LEU A CA 1
ATOM 793 C C . LEU A 1 93 ? 17.431 -4.521 -18.187 1.00 94.69 93 LEU A C 1
ATOM 795 O O . LEU A 1 93 ? 18.474 -4.016 -18.596 1.00 94.69 93 LEU A O 1
ATOM 799 N N . LEU A 1 94 ? 16.470 -3.819 -17.578 1.00 95.44 94 LEU A N 1
ATOM 800 C CA . LEU A 1 94 ? 16.547 -2.374 -17.367 1.00 95.44 94 LEU A CA 1
ATOM 801 C C . LEU A 1 94 ? 17.819 -2.004 -16.599 1.00 95.44 94 LEU A C 1
ATOM 803 O O . LEU A 1 94 ? 18.572 -1.156 -17.063 1.00 95.44 94 LEU A O 1
ATOM 807 N N . LYS A 1 95 ? 18.114 -2.700 -15.492 1.00 94.56 95 LYS A N 1
ATOM 808 C CA . LYS A 1 95 ? 19.338 -2.489 -14.705 1.00 94.56 95 LYS A CA 1
ATOM 809 C C . LYS A 1 95 ? 20.601 -2.615 -15.560 1.00 94.56 95 LYS A C 1
ATOM 811 O O . LYS A 1 95 ? 21.458 -1.737 -15.527 1.00 94.56 95 LYS A O 1
ATOM 816 N N . LYS A 1 96 ? 20.704 -3.678 -16.367 1.00 95.50 96 LYS A N 1
ATOM 817 C CA . LYS A 1 96 ? 21.853 -3.895 -17.265 1.00 95.50 96 LYS A CA 1
ATOM 818 C C . LYS A 1 96 ? 21.985 -2.796 -18.316 1.00 95.50 96 LYS A C 1
ATOM 820 O O . LYS A 1 96 ? 23.101 -2.376 -18.606 1.00 95.50 96 LYS A O 1
ATOM 825 N N . LEU A 1 97 ? 20.874 -2.345 -18.900 1.00 95.75 97 LEU A N 1
ATOM 826 C CA . LEU A 1 97 ? 20.884 -1.268 -19.892 1.00 95.75 97 LEU A CA 1
ATOM 827 C C . LEU A 1 97 ? 21.274 0.072 -19.262 1.00 95.75 97 LEU A C 1
ATOM 829 O O . LEU A 1 97 ? 22.103 0.772 -19.835 1.00 95.75 97 LEU A O 1
ATOM 833 N N . THR A 1 98 ? 20.748 0.392 -18.076 1.00 95.50 98 THR A N 1
ATOM 834 C CA . THR A 1 98 ? 21.123 1.599 -17.325 1.00 95.50 98 THR A CA 1
ATOM 835 C C . THR A 1 98 ? 22.614 1.593 -17.013 1.00 95.50 98 THR A C 1
ATOM 837 O O . THR A 1 98 ? 23.304 2.533 -17.372 1.00 95.50 98 THR A O 1
ATOM 840 N N . GLN A 1 99 ? 23.156 0.501 -16.471 1.00 94.25 99 GLN A N 1
ATOM 841 C CA . GLN A 1 99 ? 24.592 0.401 -16.182 1.00 94.25 99 GLN A CA 1
ATOM 842 C C . GLN A 1 99 ? 25.459 0.504 -17.444 1.00 94.25 99 GLN A C 1
ATOM 844 O O . GLN A 1 99 ? 26.486 1.173 -17.447 1.00 94.25 99 GLN A O 1
ATOM 849 N N . LYS A 1 100 ? 25.054 -0.155 -18.536 1.00 95.75 100 LYS A N 1
ATOM 850 C CA . LYS A 1 100 ? 25.855 -0.212 -19.764 1.00 95.75 100 LYS A CA 1
ATOM 851 C C . LYS A 1 100 ? 25.836 1.092 -20.560 1.00 95.75 100 LYS A C 1
ATOM 853 O O . LYS A 1 100 ? 26.824 1.404 -21.217 1.00 95.75 100 LYS A O 1
ATOM 858 N N . TRP A 1 101 ? 24.700 1.784 -20.606 1.00 96.12 101 TRP A N 1
ATOM 859 C CA . TRP A 1 101 ? 24.512 2.944 -21.484 1.00 96.12 101 TRP A CA 1
ATOM 860 C C . TRP A 1 101 ? 24.471 4.278 -20.745 1.00 96.12 101 TRP A C 1
ATOM 862 O O . TRP A 1 101 ? 24.670 5.301 -21.386 1.00 96.12 101 TRP A O 1
ATOM 872 N N . LEU A 1 102 ? 24.206 4.261 -19.439 1.00 95.00 102 LEU A N 1
ATOM 873 C CA . LEU A 1 102 ? 23.994 5.438 -18.593 1.00 95.00 102 LEU A CA 1
ATOM 874 C C . LEU A 1 102 ? 24.760 5.330 -17.262 1.00 95.00 102 LEU A C 1
ATOM 876 O O . LEU A 1 102 ? 24.444 6.039 -16.316 1.00 95.00 102 LEU A O 1
ATOM 880 N N . GLY A 1 103 ? 25.741 4.426 -17.155 1.00 90.50 103 GLY A N 1
ATOM 881 C CA . GLY A 1 103 ? 26.450 4.146 -15.898 1.00 90.50 103 GLY A CA 1
ATOM 882 C C . GLY A 1 103 ? 27.356 5.275 -15.398 1.00 90.50 103 GLY A C 1
ATOM 883 O O . GLY A 1 103 ? 27.927 5.157 -14.324 1.00 90.50 103 GLY A O 1
ATOM 884 N N . ASN A 1 104 ? 27.510 6.344 -16.178 1.00 90.94 104 ASN A N 1
ATOM 885 C CA . ASN A 1 104 ? 28.175 7.585 -15.787 1.00 90.94 104 ASN A CA 1
ATOM 886 C C . ASN A 1 104 ? 27.211 8.616 -15.172 1.00 90.94 104 ASN A C 1
ATOM 888 O O . ASN A 1 104 ? 27.659 9.686 -14.768 1.00 90.94 104 ASN A O 1
ATOM 892 N N . LEU A 1 105 ? 25.905 8.334 -15.166 1.00 91.56 105 LEU A N 1
ATOM 893 C CA . LEU A 1 105 ? 24.890 9.166 -14.528 1.00 91.56 105 LEU A CA 1
ATOM 894 C C . LEU A 1 105 ? 24.686 8.759 -13.067 1.00 91.56 105 LEU A C 1
ATOM 896 O O . LEU A 1 105 ? 25.232 7.767 -12.595 1.00 91.56 105 LEU A O 1
ATOM 900 N N . ASP A 1 106 ? 23.867 9.543 -12.373 1.00 85.88 106 ASP A N 1
ATOM 901 C CA . ASP A 1 106 ? 23.508 9.339 -10.975 1.00 85.88 106 ASP A CA 1
ATOM 902 C C . ASP A 1 106 ? 22.966 7.920 -10.687 1.00 85.88 106 ASP A C 1
ATOM 904 O O . ASP A 1 106 ? 22.087 7.412 -11.394 1.00 85.88 106 ASP A O 1
ATOM 908 N N . ASP A 1 107 ? 23.453 7.299 -9.608 1.00 86.62 107 ASP A N 1
ATOM 909 C CA . ASP A 1 107 ? 23.093 5.932 -9.202 1.00 86.62 107 ASP A CA 1
ATOM 910 C C . ASP A 1 107 ? 21.592 5.765 -8.896 1.00 86.62 107 ASP A C 1
ATOM 912 O O . ASP A 1 107 ? 21.040 4.663 -9.005 1.00 86.62 107 ASP A O 1
ATOM 916 N N . SER A 1 108 ? 20.892 6.852 -8.550 1.00 90.38 108 SER A N 1
ATOM 917 C CA . SER A 1 108 ? 19.450 6.849 -8.297 1.00 90.38 108 SER A CA 1
ATOM 918 C C . SER A 1 108 ? 18.608 6.876 -9.574 1.00 90.38 108 SER A C 1
ATOM 920 O O . SER A 1 108 ? 17.393 6.694 -9.489 1.00 90.38 108 SER A O 1
ATOM 922 N N . LEU A 1 109 ? 19.206 7.021 -10.766 1.00 92.62 109 LEU A N 1
ATOM 923 C CA . LEU A 1 109 ? 18.474 7.146 -12.031 1.00 92.62 109 LEU A CA 1
ATOM 924 C C . LEU A 1 109 ? 17.459 6.017 -12.239 1.00 92.62 109 LEU A C 1
ATOM 926 O O . LEU A 1 109 ? 16.307 6.280 -12.582 1.00 92.62 109 LEU A O 1
ATOM 930 N N . GLN A 1 110 ? 17.851 4.760 -11.999 1.00 90.31 110 GLN A N 1
ATOM 931 C CA . GLN A 1 110 ? 16.925 3.633 -12.134 1.00 90.31 110 GLN A CA 1
ATOM 932 C C . GLN A 1 110 ? 15.739 3.759 -11.169 1.00 90.31 110 GLN A C 1
ATOM 934 O O . GLN A 1 110 ? 14.614 3.480 -11.571 1.00 90.31 110 GLN A O 1
ATOM 939 N N . ASN A 1 111 ? 15.969 4.186 -9.927 1.00 90.50 111 ASN A N 1
ATOM 940 C CA . ASN A 1 111 ? 14.909 4.348 -8.932 1.00 90.50 111 ASN A CA 1
ATOM 941 C C . ASN A 1 111 ? 13.980 5.509 -9.303 1.00 90.50 111 ASN A C 1
ATOM 943 O O . ASN A 1 111 ? 12.765 5.329 -9.315 1.00 90.50 111 ASN A O 1
ATOM 947 N N . ASN A 1 112 ? 14.541 6.646 -9.719 1.00 93.50 112 ASN A N 1
ATOM 948 C CA . ASN A 1 112 ? 13.781 7.820 -10.154 1.00 93.50 112 ASN A CA 1
ATOM 949 C C . ASN A 1 112 ? 12.914 7.512 -11.382 1.00 93.50 112 ASN A C 1
ATOM 951 O O . ASN A 1 112 ? 11.781 7.975 -11.491 1.00 93.50 112 ASN A O 1
ATOM 955 N N . LEU A 1 113 ? 13.403 6.659 -12.290 1.00 92.69 113 LEU A N 1
ATOM 956 C CA . LEU A 1 113 ? 12.613 6.153 -13.411 1.00 92.69 113 LEU A CA 1
ATOM 957 C C . LEU A 1 113 ? 11.458 5.246 -12.970 1.00 92.69 113 LEU A C 1
ATOM 959 O O . LEU A 1 113 ? 10.523 5.065 -13.744 1.00 92.69 113 LEU A O 1
ATOM 963 N N . MET A 1 114 ? 11.493 4.658 -11.778 1.00 90.69 114 MET A N 1
ATOM 964 C CA . MET A 1 114 ? 10.426 3.794 -11.263 1.00 90.69 114 MET A CA 1
ATOM 965 C C . MET A 1 114 ? 9.425 4.541 -10.364 1.00 90.69 114 MET A C 1
ATOM 967 O O . MET A 1 114 ? 8.370 3.979 -10.068 1.00 90.69 114 MET A O 1
ATOM 971 N N . CYS A 1 115 ? 9.721 5.788 -9.975 1.00 86.19 115 CYS A N 1
ATOM 972 C CA . CYS A 1 115 ? 8.824 6.662 -9.210 1.00 86.19 115 CYS A CA 1
ATOM 973 C C . CYS A 1 115 ? 7.523 6.974 -9.963 1.00 86.19 115 CYS A C 1
ATOM 975 O O . CYS A 1 115 ? 7.489 6.997 -11.198 1.00 86.19 115 CYS A O 1
ATOM 977 N N . GLY A 1 116 ? 6.447 7.239 -9.212 1.00 79.19 116 GLY A N 1
ATOM 978 C CA . GLY A 1 116 ? 5.170 7.672 -9.779 1.00 79.19 116 GLY A CA 1
ATOM 979 C C . GLY A 1 116 ? 4.557 6.656 -10.738 1.00 79.19 116 GLY A C 1
ATOM 980 O O . GLY A 1 116 ? 4.005 7.035 -11.772 1.00 79.19 116 GLY A O 1
ATOM 981 N N . ASN A 1 117 ? 4.692 5.355 -10.459 1.00 70.19 117 ASN A N 1
ATOM 982 C CA . ASN A 1 117 ? 4.223 4.308 -11.373 1.00 70.19 117 ASN A CA 1
ATOM 983 C C . ASN A 1 117 ? 2.691 4.198 -11.494 1.00 70.19 117 ASN A C 1
ATOM 985 O O . ASN A 1 117 ? 2.224 3.486 -12.388 1.00 70.19 117 ASN A O 1
ATOM 989 N N . GLY A 1 118 ? 1.938 4.954 -10.682 1.00 65.56 118 GLY A N 1
ATOM 990 C CA . GLY A 1 118 ? 0.478 5.067 -10.717 1.00 65.56 118 GLY A CA 1
ATOM 991 C C . GLY A 1 118 ? -0.252 3.746 -10.445 1.00 65.56 118 GLY A C 1
ATOM 992 O O . GLY A 1 118 ? 0.300 2.661 -10.626 1.00 65.56 118 GLY A O 1
ATOM 993 N N . ASN A 1 119 ? -1.522 3.827 -10.044 1.00 66.38 119 ASN A N 1
ATOM 994 C CA . ASN A 1 119 ? -2.411 2.667 -9.867 1.00 66.38 119 ASN A CA 1
ATOM 995 C C . ASN A 1 119 ? -1.817 1.551 -8.984 1.00 66.38 119 ASN A C 1
ATOM 997 O O . ASN A 1 119 ? -1.920 0.365 -9.316 1.00 66.38 119 ASN A O 1
ATOM 1001 N N . LEU A 1 120 ? -1.149 1.940 -7.896 1.00 84.12 120 LEU A N 1
ATOM 1002 C CA . LEU A 1 120 ? -0.711 1.026 -6.850 1.00 84.12 120 LEU A CA 1
ATOM 1003 C C . LEU A 1 120 ? -1.767 1.045 -5.749 1.00 84.12 120 LEU A C 1
ATOM 1005 O O . LEU A 1 120 ? -1.842 1.996 -4.981 1.00 84.12 120 LEU A O 1
ATOM 1009 N N . GLU A 1 121 ? -2.576 -0.009 -5.646 1.00 84.88 121 GLU A N 1
ATOM 1010 C CA . GLU A 1 121 ? -3.609 -0.079 -4.597 1.00 84.88 121 GLU A CA 1
ATOM 1011 C C . GLU A 1 121 ? -3.007 0.027 -3.184 1.00 84.88 121 GLU A C 1
ATOM 1013 O O . GLU A 1 121 ? -3.647 0.509 -2.254 1.00 84.88 121 GLU A O 1
ATOM 1018 N N . SER A 1 122 ? -1.744 -0.377 -3.026 1.00 86.31 122 SER A N 1
ATOM 1019 C CA . SER A 1 122 ? -1.006 -0.293 -1.767 1.00 86.31 122 SER A CA 1
ATOM 1020 C C . SER A 1 122 ? -0.675 1.134 -1.319 1.00 86.31 122 SER A C 1
ATOM 1022 O O . SER A 1 122 ? -0.320 1.310 -0.154 1.00 86.31 122 SER A O 1
ATOM 1024 N N . THR A 1 123 ? -0.790 2.146 -2.189 1.00 89.81 123 THR A N 1
ATOM 1025 C CA . THR A 1 123 ? -0.564 3.552 -1.810 1.00 89.81 123 THR A CA 1
ATOM 1026 C C . THR A 1 123 ? -1.827 4.248 -1.314 1.00 89.81 123 THR A C 1
ATOM 1028 O O . THR A 1 123 ? -1.724 5.253 -0.617 1.00 89.81 123 THR A O 1
ATOM 1031 N N . GLU A 1 124 ? -3.015 3.718 -1.620 1.00 91.75 124 GLU A N 1
ATOM 1032 C CA . GLU A 1 124 ? -4.292 4.324 -1.215 1.00 91.75 124 GLU A CA 1
ATOM 1033 C C . GLU A 1 124 ? -4.447 4.524 0.304 1.00 91.75 124 GLU A C 1
ATOM 1035 O O . GLU A 1 124 ? -4.864 5.616 0.688 1.00 91.75 124 GLU A O 1
ATOM 1040 N N . PRO A 1 125 ? -4.025 3.601 1.200 1.00 93.00 125 PRO A N 1
ATOM 1041 C CA . PRO A 1 125 ? -4.075 3.860 2.641 1.00 93.00 125 PRO A CA 1
ATOM 1042 C C . PRO A 1 125 ? -3.286 5.119 3.032 1.00 93.00 125 PRO A C 1
ATOM 1044 O O . PRO A 1 125 ? -3.760 5.963 3.786 1.00 93.00 125 PRO A O 1
ATOM 1047 N N . THR A 1 126 ? -2.087 5.303 2.474 1.00 92.25 126 THR A N 1
ATOM 1048 C CA . THR A 1 126 ? -1.280 6.505 2.724 1.00 92.25 126 THR A CA 1
ATOM 1049 C C . THR A 1 126 ? -1.951 7.760 2.173 1.00 92.25 126 THR A C 1
ATOM 1051 O O . THR A 1 126 ? -1.917 8.807 2.815 1.00 92.25 126 THR A O 1
ATOM 1054 N N . ARG A 1 127 ? -2.601 7.666 1.010 1.00 92.94 127 ARG A N 1
ATOM 1055 C CA . ARG A 1 127 ? -3.316 8.801 0.419 1.00 92.94 127 ARG A CA 1
ATOM 1056 C C . ARG A 1 127 ? -4.507 9.214 1.275 1.00 92.94 127 ARG A C 1
ATOM 1058 O O . ARG A 1 127 ? -4.656 10.398 1.567 1.00 92.94 127 ARG A O 1
ATOM 1065 N N . GLU A 1 128 ? -5.309 8.254 1.726 1.00 95.25 128 GLU A N 1
ATOM 1066 C CA . GLU A 1 128 ? -6.440 8.520 2.617 1.00 95.25 128 GLU A CA 1
ATOM 1067 C C . GLU A 1 128 ? -5.991 9.074 3.974 1.00 95.25 128 GLU A C 1
ATOM 1069 O O . GLU A 1 128 ? -6.623 9.994 4.490 1.00 95.25 128 GLU A O 1
ATOM 1074 N N . LEU A 1 129 ? -4.853 8.622 4.515 1.00 95.06 129 LEU A N 1
ATOM 1075 C CA . LEU A 1 129 ? -4.247 9.225 5.710 1.00 95.06 129 LEU A CA 1
ATOM 1076 C C . LEU A 1 129 ? -3.951 10.717 5.526 1.00 95.06 129 LEU A C 1
ATOM 1078 O O . LEU A 1 129 ? -4.289 11.516 6.399 1.00 95.06 129 LEU A O 1
ATOM 1082 N N . ILE A 1 130 ? -3.354 11.106 4.395 1.00 94.75 130 ILE A N 1
ATOM 1083 C CA . ILE A 1 130 ? -3.053 12.515 4.104 1.00 94.75 130 ILE A CA 1
ATOM 1084 C C . ILE A 1 130 ? -4.355 13.312 3.935 1.00 94.75 130 ILE A C 1
ATOM 1086 O O . ILE A 1 130 ? -4.454 14.417 4.466 1.00 94.75 130 ILE A O 1
ATOM 1090 N N . ARG A 1 131 ? -5.387 12.756 3.277 1.00 95.62 131 ARG A N 1
ATOM 1091 C CA . ARG A 1 131 ? -6.711 13.411 3.177 1.00 95.62 131 ARG A CA 1
ATOM 1092 C C . ARG A 1 131 ? -7.344 13.627 4.543 1.00 95.62 131 ARG A C 1
ATOM 1094 O O . ARG A 1 131 ? -7.831 14.721 4.810 1.00 95.62 131 ARG A O 1
ATOM 1101 N N . MET A 1 132 ? -7.322 12.613 5.406 1.00 96.75 132 MET A N 1
ATOM 1102 C CA . MET A 1 132 ? -7.846 12.718 6.767 1.00 96.75 132 MET A CA 1
ATOM 1103 C C . MET A 1 132 ? -7.064 13.747 7.584 1.00 96.75 132 MET A C 1
ATOM 1105 O O . MET A 1 132 ? -7.677 14.589 8.231 1.00 96.75 132 MET A O 1
ATOM 1109 N N . ALA A 1 133 ? -5.732 13.756 7.503 1.00 96.62 133 ALA A N 1
ATOM 1110 C CA . ALA A 1 133 ? -4.919 14.771 8.168 1.00 96.62 133 ALA A CA 1
ATOM 1111 C C . ALA A 1 133 ? -5.233 16.185 7.645 1.00 96.62 133 ALA A C 1
ATOM 1113 O O . ALA A 1 133 ? -5.343 17.129 8.424 1.00 96.62 133 ALA A O 1
ATOM 1114 N N . ALA A 1 134 ? -5.435 16.341 6.335 1.00 96.19 134 ALA A N 1
ATOM 1115 C CA . ALA A 1 134 ? -5.782 17.618 5.723 1.00 96.19 134 ALA A CA 1
ATOM 1116 C C . ALA A 1 134 ? -7.196 18.096 6.088 1.00 96.19 134 ALA A C 1
ATOM 1118 O O . ALA A 1 134 ? -7.412 19.302 6.191 1.00 96.19 134 ALA A O 1
ATOM 1119 N N . LEU A 1 135 ? -8.152 17.179 6.264 1.00 96.56 135 LEU A N 1
ATOM 1120 C CA . LEU A 1 135 ? -9.487 17.476 6.789 1.00 96.56 135 LEU A CA 1
ATOM 1121 C C . LEU A 1 135 ? -9.396 17.903 8.257 1.00 96.56 135 LEU A C 1
ATOM 1123 O O . LEU A 1 135 ? -9.938 18.943 8.631 1.00 96.56 135 LEU A O 1
ATOM 1127 N N . ALA A 1 136 ? -8.644 17.149 9.062 1.00 97.12 136 ALA A N 1
ATOM 1128 C CA . ALA A 1 136 ? -8.423 17.459 10.466 1.00 97.12 136 ALA A CA 1
ATOM 1129 C C . ALA A 1 136 ? -7.811 18.851 10.653 1.00 97.12 136 ALA A C 1
ATOM 1131 O O . ALA A 1 136 ? -8.334 19.637 11.429 1.00 97.12 136 ALA A O 1
ATOM 1132 N N . ALA A 1 137 ? -6.786 19.203 9.873 1.00 96.56 137 ALA A N 1
ATOM 1133 C CA . ALA A 1 137 ? -6.132 20.512 9.931 1.00 96.56 137 ALA A CA 1
ATOM 1134 C C . ALA A 1 137 ? -7.058 21.710 9.651 1.00 96.56 137 ALA A C 1
ATOM 1136 O O . ALA A 1 137 ? -6.746 22.824 10.058 1.00 96.56 137 ALA A O 1
ATOM 1137 N N . ARG A 1 138 ? -8.166 21.503 8.928 1.00 96.06 138 ARG A N 1
ATOM 1138 C CA . ARG A 1 138 ? -9.129 22.557 8.556 1.00 96.06 138 ARG A CA 1
ATOM 1139 C C . ARG A 1 138 ? -10.362 22.585 9.458 1.00 96.06 138 ARG A C 1
ATOM 1141 O O . ARG A 1 138 ? -11.189 23.478 9.313 1.00 96.06 138 ARG A O 1
ATOM 1148 N N . THR A 1 139 ? -10.505 21.597 10.337 1.00 97.50 139 THR A N 1
ATOM 1149 C CA . THR A 1 139 ? -11.662 21.447 11.220 1.00 97.50 139 THR A CA 1
ATOM 1150 C C . THR A 1 139 ? -11.318 22.041 12.578 1.00 97.50 139 THR A C 1
ATOM 1152 O O . THR A 1 139 ? -10.418 21.550 13.250 1.00 97.50 139 THR A O 1
ATOM 1155 N N . GLU A 1 140 ? -12.017 23.094 12.989 1.00 97.12 140 GLU A N 1
ATOM 1156 C CA . GLU A 1 140 ? -11.764 23.772 14.265 1.00 97.12 140 GLU A CA 1
ATOM 1157 C C . GLU A 1 140 ? -11.848 22.799 15.458 1.00 97.12 140 GLU A C 1
ATOM 1159 O O . GLU A 1 140 ? -12.783 22.005 15.557 1.00 97.12 140 GLU A O 1
ATOM 1164 N N . GLY A 1 141 ? -10.854 22.828 16.353 1.00 96.62 141 GLY A N 1
ATOM 1165 C CA . GLY A 1 141 ? -10.790 21.988 17.556 1.00 96.62 141 GLY A CA 1
ATOM 1166 C C . GLY A 1 141 ? -10.280 20.556 17.336 1.00 96.62 141 GLY A C 1
ATOM 1167 O O . GLY A 1 141 ? -9.893 19.881 18.295 1.00 96.62 141 GLY A O 1
ATOM 1168 N N . LEU A 1 142 ? -10.272 20.056 16.096 1.00 97.00 142 LEU A N 1
ATOM 1169 C CA . LEU A 1 142 ? -9.851 18.686 15.796 1.00 97.00 142 LEU A CA 1
ATOM 1170 C C . LEU A 1 142 ? -8.318 18.495 15.855 1.00 97.00 142 LEU A C 1
ATOM 1172 O O . LEU A 1 142 ? -7.883 17.475 16.398 1.00 97.00 142 LEU A O 1
ATOM 1176 N N . PRO A 1 143 ? -7.466 19.427 15.377 1.00 97.19 143 PRO A N 1
ATOM 1177 C CA . PRO A 1 143 ? -6.023 19.355 15.589 1.00 97.19 143 PRO A CA 1
ATOM 1178 C C . PRO A 1 143 ? -5.661 19.316 17.072 1.00 97.19 143 PRO A C 1
ATOM 1180 O O . PRO A 1 143 ? -4.814 18.514 17.464 1.00 97.19 143 PRO A O 1
ATOM 1183 N N . GLU A 1 144 ? -6.327 20.124 17.898 1.00 96.81 144 GLU A N 1
ATOM 1184 C CA . GLU A 1 144 ? -6.117 20.190 19.343 1.00 96.81 144 GLU A CA 1
ATOM 1185 C C . GLU A 1 144 ? -6.486 18.861 20.005 1.00 96.81 144 GLU A C 1
ATOM 1187 O O . GLU A 1 144 ? -5.693 18.330 20.782 1.00 96.81 144 GLU A O 1
ATOM 1192 N N . LEU A 1 145 ? -7.633 18.274 19.638 1.00 97.06 145 LEU A N 1
ATOM 1193 C CA . LEU A 1 145 ? -8.033 16.945 20.104 1.00 97.06 145 LEU A CA 1
ATOM 1194 C C . LEU A 1 145 ? -6.971 15.894 19.748 1.00 97.06 145 LEU A C 1
ATOM 1196 O O . LEU A 1 145 ? -6.519 15.146 20.615 1.00 97.06 145 LEU A O 1
ATOM 1200 N N . LEU A 1 146 ? -6.548 15.840 18.481 1.00 96.75 146 LEU A N 1
ATOM 1201 C CA . LEU A 1 146 ? -5.626 14.815 17.982 1.00 96.75 146 LEU A CA 1
ATOM 1202 C C . LEU A 1 146 ? -4.194 14.979 18.505 1.00 96.75 146 LEU A C 1
ATOM 1204 O O . LEU A 1 146 ? -3.485 13.987 18.671 1.00 96.75 146 LEU A O 1
ATOM 1208 N N . GLN A 1 147 ? -3.731 16.210 18.722 1.00 95.00 147 GLN A N 1
ATOM 1209 C CA . GLN A 1 147 ? -2.378 16.479 19.211 1.00 95.00 147 GLN A CA 1
ATOM 1210 C C . GLN A 1 147 ? -2.292 16.442 20.739 1.00 95.00 147 GLN A C 1
ATOM 1212 O O . GLN A 1 147 ? -1.269 15.982 21.258 1.00 95.00 147 GLN A O 1
ATOM 1217 N N . GLY A 1 148 ? -3.347 16.896 21.423 1.00 95.38 148 GLY A N 1
ATOM 1218 C CA . GLY A 1 148 ? -3.454 16.969 22.880 1.00 95.38 148 GLY A CA 1
ATOM 1219 C C . GLY A 1 148 ? -3.839 15.653 23.557 1.00 95.38 148 GLY A C 1
ATOM 1220 O O . GLY A 1 148 ? -3.595 15.500 24.751 1.00 95.38 148 GLY A O 1
ATOM 1221 N N . THR A 1 149 ? -4.375 14.686 22.809 1.00 96.75 149 THR A N 1
ATOM 1222 C CA . THR A 1 149 ? -4.708 13.349 23.325 1.00 96.75 149 THR A CA 1
ATOM 1223 C C . THR A 1 149 ? -3.569 12.356 23.039 1.00 96.75 149 THR A C 1
ATOM 1225 O O . THR A 1 149 ? -2.989 12.374 21.943 1.00 96.75 149 THR A O 1
ATOM 1228 N N . PRO A 1 150 ? -3.203 11.466 23.985 1.00 97.00 150 PRO A N 1
ATOM 1229 C CA . PRO A 1 150 ? -2.314 10.345 23.692 1.00 97.00 150 PRO A CA 1
ATOM 1230 C C . PRO A 1 150 ? -2.862 9.488 22.544 1.00 97.00 150 PRO A C 1
ATOM 1232 O O . PRO A 1 150 ? -4.056 9.226 22.471 1.00 97.00 150 PRO A O 1
ATOM 1235 N N . ALA A 1 151 ? -1.991 9.007 21.649 1.00 95.81 151 ALA A N 1
ATOM 1236 C CA . ALA A 1 151 ? -2.434 8.304 20.437 1.00 95.81 151 ALA A CA 1
ATOM 1237 C C . ALA A 1 151 ? -3.294 7.057 20.722 1.00 95.81 151 ALA A C 1
ATOM 1239 O O . ALA A 1 151 ? -4.176 6.752 19.924 1.00 95.81 151 ALA A O 1
ATOM 1240 N N . ALA A 1 152 ? -3.045 6.379 21.847 1.00 96.44 152 ALA A N 1
ATOM 1241 C CA . ALA A 1 152 ? -3.815 5.217 22.288 1.00 96.44 152 ALA A CA 1
ATOM 1242 C C . ALA A 1 152 ? -5.259 5.567 22.684 1.00 96.44 152 ALA A C 1
ATOM 1244 O O . ALA A 1 152 ? -6.169 4.774 22.469 1.00 96.44 152 ALA A O 1
ATOM 1245 N N . ASP A 1 153 ? -5.481 6.785 23.181 1.00 97.69 153 ASP A N 1
ATOM 1246 C CA . ASP A 1 153 ? -6.788 7.247 23.653 1.00 97.69 153 ASP A CA 1
ATOM 1247 C C . ASP A 1 153 ? -7.542 8.042 22.573 1.00 97.69 153 ASP A C 1
ATOM 1249 O O . ASP A 1 153 ? -8.750 8.257 22.678 1.00 97.69 153 ASP A O 1
ATOM 1253 N N . CYS A 1 154 ? -6.855 8.460 21.500 1.00 97.12 154 CYS A N 1
ATOM 1254 C CA . CYS A 1 154 ? -7.427 9.285 20.433 1.00 97.12 154 CYS A CA 1
ATOM 1255 C C . CYS A 1 154 ? -8.668 8.666 19.784 1.00 97.12 154 CYS A C 1
ATOM 1257 O O . CYS A 1 154 ? -9.560 9.405 19.371 1.00 97.12 154 CYS A O 1
ATOM 1259 N N . HIS A 1 155 ? -8.733 7.336 19.663 1.00 97.31 155 HIS A N 1
ATOM 1260 C CA . HIS A 1 155 ? -9.899 6.689 19.064 1.00 97.31 155 HIS A CA 1
ATOM 1261 C C . HIS A 1 155 ? -11.156 6.887 19.906 1.00 97.31 155 HIS A C 1
ATOM 1263 O O . HIS A 1 155 ? -12.200 7.270 19.377 1.00 97.31 155 HIS A O 1
ATOM 1269 N N . GLU A 1 156 ? -11.047 6.683 21.217 1.00 97.31 156 GLU A N 1
ATOM 1270 C CA . GLU A 1 156 ? -12.174 6.845 22.130 1.00 97.31 156 GLU A CA 1
ATOM 1271 C C . GLU A 1 156 ? -12.521 8.322 22.337 1.00 97.31 156 GLU A C 1
ATOM 1273 O O . GLU A 1 156 ? -13.691 8.695 22.256 1.00 97.31 156 GLU A O 1
ATOM 1278 N N . ALA A 1 157 ? -11.516 9.191 22.477 1.00 97.44 157 ALA A N 1
ATOM 1279 C CA . ALA A 1 157 ? -11.731 10.635 22.534 1.00 97.44 157 ALA A CA 1
ATOM 1280 C C . ALA A 1 157 ? -12.463 11.148 21.281 1.00 97.44 157 ALA A C 1
ATOM 1282 O O . ALA A 1 157 ? -13.392 11.952 21.377 1.00 97.44 157 ALA A O 1
ATOM 1283 N N . LEU A 1 158 ? -12.103 10.635 20.097 1.00 97.56 158 LEU A N 1
ATOM 1284 C CA . LEU A 1 158 ? -12.811 10.952 18.864 1.00 97.56 158 LEU A CA 1
ATOM 1285 C C . LEU A 1 158 ? -14.250 10.425 18.889 1.00 97.56 158 LEU A C 1
ATOM 1287 O O . LEU A 1 158 ? -15.153 11.179 18.531 1.00 97.56 158 LEU A O 1
ATOM 1291 N N . ARG A 1 159 ? -14.493 9.182 19.326 1.00 96.50 159 ARG A N 1
ATOM 1292 C CA . ARG A 1 159 ? -15.848 8.600 19.433 1.00 96.50 159 ARG A CA 1
ATOM 1293 C C . ARG A 1 159 ? -16.784 9.441 20.306 1.00 96.50 159 ARG A C 1
ATOM 1295 O O . ARG A 1 159 ? -17.953 9.587 19.951 1.00 96.50 159 ARG A O 1
ATOM 1302 N N . GLN A 1 160 ? -16.264 10.013 21.390 1.00 96.81 160 GLN A N 1
ATOM 1303 C CA . GLN A 1 160 ? -17.007 10.867 22.326 1.00 96.81 160 GLN A CA 1
ATOM 1304 C C . GLN A 1 160 ? -17.169 12.321 21.847 1.00 96.81 160 GLN A C 1
ATOM 1306 O O . GLN A 1 160 ? -17.954 13.077 22.416 1.00 96.81 160 GLN A O 1
ATOM 1311 N N . SER A 1 161 ? -16.444 12.724 20.803 1.00 96.75 161 SER A N 1
ATOM 1312 C CA . SER A 1 161 ? -16.505 14.076 20.244 1.00 96.75 161 SER A CA 1
ATOM 1313 C C . SER A 1 161 ? -17.707 14.293 19.313 1.00 96.75 161 SER A C 1
ATOM 1315 O O . SER A 1 161 ? -18.370 13.351 18.867 1.00 96.75 161 SER A O 1
ATOM 1317 N N . THR A 1 162 ? -17.940 15.554 18.944 1.00 96.94 162 THR A N 1
ATOM 1318 C CA . THR A 1 162 ? -18.974 15.986 17.989 1.00 96.94 162 THR A CA 1
ATOM 1319 C C . THR A 1 162 ? -18.533 15.914 16.520 1.00 96.94 162 THR A C 1
ATOM 1321 O O . THR A 1 162 ? -19.308 16.261 15.631 1.00 96.94 162 THR A O 1
ATOM 1324 N N . PHE A 1 163 ? -17.308 15.458 16.229 1.00 97.69 163 PHE A N 1
ATOM 1325 C CA . PHE A 1 163 ? -16.736 15.446 14.877 1.00 97.69 163 PHE A CA 1
ATOM 1326 C C . PHE A 1 163 ? -17.271 14.283 14.017 1.00 97.69 163 PHE A C 1
ATOM 1328 O O . PHE A 1 163 ? -16.519 13.391 13.628 1.00 97.69 163 PHE A O 1
ATOM 1335 N N . GLU A 1 164 ? -18.576 14.269 13.719 1.00 97.06 164 GLU A N 1
ATOM 1336 C CA . GLU A 1 164 ? -19.258 13.171 13.005 1.00 97.06 164 GLU A CA 1
ATOM 1337 C C . GLU A 1 164 ? -18.653 12.852 11.633 1.00 97.06 164 GLU A C 1
ATOM 1339 O O . GLU A 1 164 ? -18.424 11.684 11.317 1.00 97.06 164 GLU A O 1
ATOM 1344 N N . GLU A 1 165 ? -18.328 13.874 10.833 1.00 97.19 165 GLU A N 1
ATOM 1345 C CA . GLU A 1 165 ? -17.692 13.663 9.528 1.00 97.19 165 GLU A CA 1
ATOM 1346 C C . GLU A 1 165 ? -16.349 12.944 9.690 1.00 97.19 165 GLU A C 1
ATOM 1348 O O . GLU A 1 165 ? -16.064 11.962 9.002 1.00 97.19 165 GLU A O 1
ATOM 1353 N N . PHE A 1 166 ? -15.533 13.396 10.642 1.00 97.75 166 PHE A N 1
ATOM 1354 C CA . PHE A 1 166 ? -14.221 12.813 10.870 1.00 97.75 166 PHE A CA 1
ATOM 1355 C C . PHE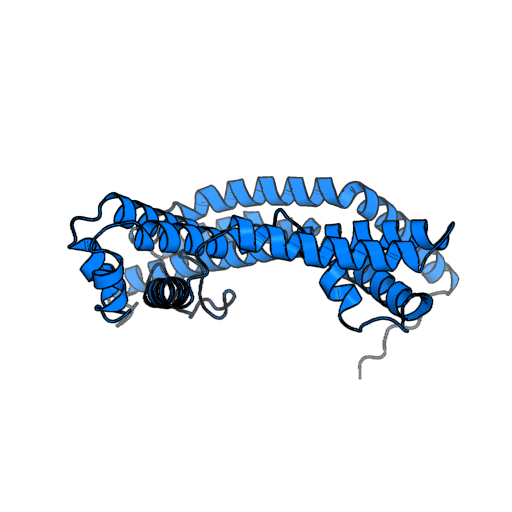 A 1 166 ? -14.312 11.395 11.452 1.00 97.75 166 PHE A C 1
ATOM 1357 O O . PHE A 1 166 ? -13.577 10.504 11.023 1.00 97.75 166 PHE A O 1
ATOM 1364 N N . LYS A 1 167 ? -15.267 11.150 12.361 1.00 97.62 167 LYS A N 1
ATOM 1365 C CA . LYS A 1 167 ? -15.599 9.806 12.860 1.00 97.62 167 LYS A CA 1
ATOM 1366 C C . LYS A 1 167 ? -15.943 8.856 11.717 1.00 97.62 167 LYS A C 1
ATOM 1368 O O . LYS A 1 167 ? -15.388 7.761 11.654 1.00 97.62 167 LYS A O 1
ATOM 1373 N N . ALA A 1 168 ? -16.807 9.286 10.799 1.00 97.44 168 ALA A N 1
ATOM 1374 C CA . ALA A 1 168 ? -17.191 8.486 9.643 1.00 97.44 168 ALA A CA 1
ATOM 1375 C C . ALA A 1 168 ? -15.987 8.172 8.740 1.00 97.44 168 ALA A C 1
ATOM 1377 O O . ALA A 1 168 ? -15.825 7.029 8.318 1.00 97.44 168 ALA A O 1
ATOM 1378 N N . ARG A 1 169 ? -15.094 9.144 8.502 1.00 97.38 169 ARG A N 1
ATOM 1379 C CA . ARG A 1 169 ? -13.861 8.933 7.720 1.00 97.38 169 ARG A CA 1
ATOM 1380 C C . ARG A 1 169 ? -12.911 7.929 8.365 1.00 97.38 169 ARG A C 1
ATOM 1382 O O . ARG A 1 169 ? -12.380 7.068 7.671 1.00 97.38 169 ARG A O 1
ATOM 1389 N N . VAL A 1 170 ? -12.716 8.006 9.680 1.00 97.94 170 VAL A N 1
ATOM 1390 C CA . VAL A 1 170 ? -11.886 7.039 10.411 1.00 97.94 170 VAL A CA 1
ATOM 1391 C C . VAL A 1 170 ? -12.503 5.641 10.367 1.00 97.94 170 VAL A C 1
ATOM 1393 O O . VAL A 1 170 ? -11.788 4.670 10.127 1.00 97.94 170 VAL A O 1
ATOM 1396 N N . ALA A 1 171 ? -13.818 5.527 10.563 1.00 96.69 171 ALA A N 1
ATOM 1397 C CA . ALA A 1 171 ? -14.515 4.247 10.477 1.00 96.69 171 ALA A CA 1
ATOM 1398 C C . ALA A 1 171 ? -14.398 3.630 9.073 1.00 96.69 171 ALA A C 1
ATOM 1400 O O . ALA A 1 171 ? -14.123 2.438 8.946 1.00 96.69 171 ALA A O 1
ATOM 1401 N N . ASP A 1 172 ? -14.536 4.444 8.024 1.00 96.62 172 ASP A N 1
ATOM 1402 C CA . ASP A 1 172 ? -14.362 4.010 6.638 1.00 96.62 172 ASP A CA 1
ATOM 1403 C C . ASP A 1 172 ? -12.921 3.559 6.349 1.00 96.62 172 ASP A C 1
ATOM 1405 O O . ASP A 1 172 ? -12.704 2.504 5.748 1.00 96.62 172 ASP A O 1
ATOM 1409 N N . TYR A 1 173 ? -11.930 4.296 6.861 1.00 97.50 173 TYR A N 1
ATOM 1410 C CA . TYR A 1 173 ? -10.523 3.917 6.762 1.00 97.50 173 TYR A CA 1
ATOM 1411 C C . TYR A 1 173 ? -10.249 2.570 7.435 1.00 97.50 173 TYR A C 1
ATOM 1413 O O . TYR A 1 173 ? -9.623 1.698 6.835 1.00 97.50 173 TYR A O 1
ATOM 1421 N N . ILE A 1 174 ? -10.724 2.374 8.669 1.00 96.19 174 ILE A N 1
ATOM 1422 C CA . ILE A 1 174 ? -10.554 1.107 9.392 1.00 96.19 174 ILE A CA 1
ATOM 1423 C C . ILE A 1 174 ? -11.318 -0.015 8.677 1.00 96.19 174 ILE A C 1
ATOM 1425 O O . ILE A 1 174 ? -10.803 -1.117 8.555 1.00 96.19 174 ILE A O 1
ATOM 1429 N N . SER A 1 175 ? -12.496 0.238 8.112 1.00 93.75 175 SER A N 1
ATOM 1430 C CA . SER A 1 175 ? -13.229 -0.770 7.332 1.00 93.75 175 SER A CA 1
ATOM 1431 C C . SER A 1 175 ? -12.461 -1.235 6.085 1.00 93.75 175 SER A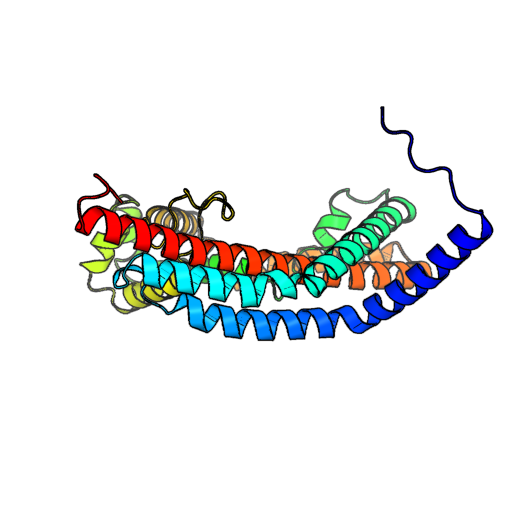 C 1
ATOM 1433 O O . SER A 1 175 ? -12.427 -2.428 5.772 1.00 93.75 175 SER A O 1
ATOM 1435 N N . HIS A 1 176 ? -11.827 -0.310 5.360 1.00 92.56 176 HIS A N 1
ATOM 1436 C CA . HIS A 1 176 ? -11.129 -0.616 4.109 1.00 92.56 176 HIS A CA 1
ATOM 1437 C C . HIS A 1 176 ? -9.678 -1.056 4.297 1.00 92.56 176 HIS A C 1
ATOM 1439 O O . HIS A 1 176 ? -9.174 -1.837 3.492 1.00 92.56 176 HIS A O 1
ATOM 1445 N N . TYR A 1 177 ? -9.005 -0.564 5.335 1.00 95.00 177 TYR A N 1
ATOM 1446 C CA . TYR A 1 177 ? -7.565 -0.718 5.545 1.00 95.00 177 TYR A CA 1
ATOM 1447 C C . TYR A 1 177 ? -7.211 -1.185 6.958 1.00 95.00 177 TYR A C 1
ATOM 1449 O O . TYR A 1 177 ? -6.033 -1.211 7.313 1.00 95.00 177 TYR A O 1
ATOM 1457 N N . GLY A 1 178 ? -8.199 -1.583 7.759 1.00 94.50 178 GLY A N 1
ATOM 1458 C CA . GLY A 1 178 ? -8.003 -2.026 9.137 1.00 94.50 178 GLY A CA 1
ATOM 1459 C C . GLY A 1 178 ? -7.104 -3.255 9.253 1.00 94.50 178 GLY A C 1
ATOM 1460 O O . GLY A 1 178 ? -6.356 -3.385 10.211 1.00 94.50 178 GLY A O 1
ATOM 1461 N N . PHE A 1 179 ? -7.076 -4.097 8.217 1.00 93.19 179 PHE A N 1
ATOM 1462 C CA . PHE A 1 179 ? -6.195 -5.265 8.130 1.00 93.19 179 PHE A CA 1
ATOM 1463 C C . PHE A 1 179 ? -4.692 -4.935 8.122 1.00 93.19 179 PHE A C 1
ATOM 1465 O O . PHE A 1 179 ? -3.857 -5.844 8.207 1.00 93.19 179 PHE A O 1
ATOM 1472 N N . ARG A 1 180 ? -4.327 -3.665 7.901 1.00 93.50 180 ARG A N 1
ATOM 1473 C CA . ARG A 1 180 ? -2.935 -3.217 7.836 1.00 93.50 180 ARG A CA 1
ATOM 1474 C C . ARG A 1 180 ? -2.323 -3.304 9.229 1.00 93.50 180 ARG A C 1
ATOM 1476 O O . ARG A 1 180 ? -2.901 -2.843 10.202 1.00 93.50 180 ARG A O 1
ATOM 1483 N N . CYS A 1 181 ? -1.120 -3.846 9.302 1.00 92.06 181 CYS A N 1
ATOM 1484 C CA . CYS A 1 181 ? -0.351 -3.954 10.533 1.00 92.06 181 CYS A CA 1
ATOM 1485 C C . CYS A 1 181 ? 1.142 -3.960 10.202 1.00 92.06 181 CYS A C 1
ATOM 1487 O O . CYS A 1 181 ? 1.536 -4.039 9.030 1.00 92.06 181 CYS A O 1
ATOM 1489 N N . MET A 1 182 ? 1.987 -3.898 11.229 1.00 85.81 182 MET A N 1
ATOM 1490 C CA . MET A 1 182 ? 3.395 -4.236 11.044 1.00 85.81 182 MET A CA 1
ATOM 1491 C C . MET A 1 182 ? 3.494 -5.716 10.637 1.00 85.81 182 MET A C 1
ATOM 1493 O O . MET A 1 182 ? 2.677 -6.528 11.042 1.00 85.81 182 MET A O 1
ATOM 1497 N N . ASN A 1 183 ? 4.450 -6.099 9.790 1.00 89.81 183 ASN A N 1
ATOM 1498 C CA . ASN A 1 183 ? 4.614 -7.502 9.370 1.00 89.81 183 ASN A CA 1
ATOM 1499 C C . ASN A 1 183 ? 3.328 -8.189 8.851 1.00 89.81 183 ASN A C 1
ATOM 1501 O O . ASN A 1 183 ? 2.993 -9.286 9.275 1.00 89.81 183 ASN A O 1
ATOM 1505 N N . GLU A 1 184 ? 2.644 -7.593 7.880 1.00 90.81 184 GLU A N 1
ATOM 1506 C CA . GLU A 1 184 ? 1.336 -8.014 7.335 1.00 90.81 184 GLU A CA 1
ATOM 1507 C C . GLU A 1 184 ? 1.088 -9.514 7.073 1.00 90.81 184 GLU A C 1
ATOM 1509 O O . GLU A 1 184 ? -0.063 -9.940 7.044 1.00 90.81 184 GLU A O 1
ATOM 1514 N N . MET A 1 185 ? 2.137 -10.310 6.843 1.00 90.94 185 MET A N 1
ATOM 1515 C CA . MET A 1 185 ? 2.048 -11.758 6.599 1.00 90.94 185 MET A CA 1
ATOM 1516 C C . MET A 1 185 ? 2.167 -12.605 7.879 1.00 90.94 185 MET A C 1
ATOM 1518 O O . MET A 1 185 ? 2.315 -13.823 7.801 1.00 90.94 185 MET A O 1
ATOM 1522 N N . LYS A 1 186 ? 2.145 -11.970 9.050 1.00 93.50 186 LYS A N 1
ATOM 1523 C CA . LYS A 1 186 ? 2.059 -12.612 10.360 1.00 93.50 186 LYS A CA 1
ATOM 1524 C C . LYS A 1 186 ? 0.621 -12.552 10.850 1.00 93.50 186 LYS A C 1
ATOM 1526 O O . LYS A 1 186 ? -0.003 -11.488 10.831 1.00 93.50 186 LYS A O 1
ATOM 1531 N N . LEU A 1 187 ? 0.082 -13.701 11.238 1.00 93.25 187 LEU A N 1
ATOM 1532 C CA . LEU A 1 187 ? -1.300 -13.798 11.715 1.00 93.25 187 LEU A CA 1
ATOM 1533 C C . LEU A 1 187 ? -1.412 -13.345 13.172 1.00 93.25 187 LEU A C 1
ATOM 1535 O O . LEU A 1 187 ? -2.457 -12.863 13.579 1.00 93.25 187 LEU A O 1
ATOM 1539 N N . GLU A 1 188 ? -0.322 -13.449 13.924 1.00 91.75 188 GLU A N 1
ATOM 1540 C CA . GLU A 1 188 ? -0.214 -13.068 15.328 1.00 91.75 188 GLU A CA 1
ATOM 1541 C C . GLU A 1 188 ? -0.091 -11.555 15.566 1.00 91.75 188 GLU A C 1
ATOM 1543 O O . GLU A 1 188 ? -0.135 -11.114 16.711 1.00 91.75 188 GLU A O 1
ATOM 1548 N N . GLU A 1 189 ? 0.111 -10.756 14.516 1.00 93.94 189 GLU A N 1
ATOM 1549 C CA . GLU A 1 189 ? 0.283 -9.313 14.671 1.00 93.94 189 GLU A CA 1
ATOM 1550 C C . GLU A 1 189 ? -1.063 -8.596 14.835 1.00 93.94 189 GLU A C 1
ATOM 1552 O O . GLU A 1 189 ? -1.999 -8.843 14.073 1.00 93.94 189 GLU A O 1
ATOM 1557 N N . THR A 1 190 ? -1.120 -7.659 15.782 1.00 92.50 190 THR A N 1
ATOM 1558 C CA . THR A 1 190 ? -2.248 -6.750 15.989 1.00 92.50 190 THR A CA 1
ATOM 1559 C C . THR A 1 190 ? -2.425 -5.809 14.801 1.00 92.50 190 THR A C 1
ATOM 1561 O O . THR A 1 190 ? -1.490 -5.105 14.406 1.00 92.50 190 THR A O 1
ATOM 1564 N N . ASP A 1 191 ? -3.633 -5.768 14.246 1.00 95.06 191 ASP A N 1
ATOM 1565 C CA . ASP A 1 191 ? -3.996 -4.847 13.170 1.00 95.06 191 ASP A CA 1
ATOM 1566 C C . ASP A 1 191 ? -4.852 -3.669 13.653 1.00 95.06 191 ASP A C 1
ATOM 1568 O O . ASP A 1 191 ? -5.194 -3.558 14.830 1.00 95.06 191 ASP A O 1
ATOM 1572 N N . LEU A 1 192 ? -5.161 -2.743 12.744 1.00 95.69 192 LEU A N 1
ATOM 1573 C CA . LEU A 1 192 ? -5.879 -1.510 13.074 1.00 95.69 192 LEU A CA 1
ATOM 1574 C C . LEU A 1 192 ? -7.358 -1.739 13.418 1.00 95.69 192 LEU A C 1
ATOM 1576 O O . LEU A 1 192 ? -7.989 -0.813 13.927 1.00 95.69 192 LEU A O 1
ATOM 1580 N N . HIS A 1 193 ? -7.928 -2.923 13.148 1.00 93.06 193 HIS A N 1
ATOM 1581 C CA . HIS A 1 193 ? -9.256 -3.262 13.671 1.00 93.06 193 HIS A CA 1
ATOM 1582 C C . HIS A 1 193 ? -9.207 -3.474 15.185 1.00 93.06 193 HIS A C 1
ATOM 1584 O O . HIS A 1 193 ? -10.146 -3.100 15.885 1.00 93.06 193 HIS A O 1
ATOM 1590 N N . GLN A 1 194 ? -8.117 -4.065 15.679 1.00 92.19 194 GLN A N 1
ATOM 1591 C CA . GLN A 1 194 ? -7.913 -4.325 17.101 1.00 92.19 194 GLN A CA 1
ATOM 1592 C C . GLN A 1 194 ? -7.339 -3.112 17.835 1.00 92.19 194 GLN A C 1
ATOM 1594 O O . GLN A 1 194 ? -7.807 -2.776 18.920 1.00 92.19 194 GLN A O 1
ATOM 1599 N N . ASP A 1 195 ? -6.330 -2.463 17.249 1.00 95.31 195 ASP A N 1
ATOM 1600 C CA . ASP A 1 195 ? -5.659 -1.307 17.836 1.00 95.31 195 ASP A CA 1
ATOM 1601 C C . ASP A 1 195 ? -5.364 -0.227 16.775 1.00 95.31 195 ASP A C 1
ATOM 1603 O O . ASP A 1 195 ? -4.356 -0.291 16.059 1.00 95.31 195 ASP A O 1
ATOM 1607 N N . PRO A 1 196 ? -6.204 0.821 16.675 1.00 96.50 196 PRO A N 1
ATOM 1608 C CA . PRO A 1 196 ? -5.990 1.913 15.737 1.00 96.50 196 PRO A CA 1
ATOM 1609 C C . PRO A 1 196 ? -4.938 2.931 16.214 1.00 96.50 196 PRO A C 1
ATOM 1611 O O . PRO A 1 196 ? -4.756 3.953 15.552 1.00 96.50 196 PRO A O 1
ATOM 1614 N N . THR A 1 197 ? -4.210 2.708 17.316 1.00 96.62 197 THR A N 1
ATOM 1615 C CA . THR A 1 197 ? -3.209 3.658 17.849 1.00 96.62 197 THR A CA 1
ATOM 1616 C C . THR A 1 197 ? -2.240 4.149 16.773 1.00 96.62 197 THR A C 1
ATOM 1618 O O . THR A 1 197 ? -1.973 5.350 16.654 1.00 96.62 197 THR A O 1
ATOM 1621 N N . PHE A 1 198 ? -1.729 3.236 15.941 1.00 95.06 198 PHE A N 1
ATOM 1622 C CA . PHE A 1 198 ? -0.753 3.580 14.906 1.00 95.06 198 PHE A CA 1
ATOM 1623 C C . PHE A 1 198 ? -1.320 4.533 13.838 1.00 95.06 198 PHE A C 1
ATOM 1625 O O . PHE A 1 198 ? -0.608 5.429 13.379 1.00 95.06 198 PHE A O 1
ATOM 1632 N N . LEU A 1 199 ? -2.610 4.416 13.501 1.00 96.56 199 LEU A N 1
ATOM 1633 C CA . LEU A 1 199 ? -3.307 5.352 12.609 1.00 96.56 199 LEU A CA 1
ATOM 1634 C C . LEU A 1 199 ? -3.226 6.788 13.161 1.00 96.56 199 LEU A C 1
ATOM 1636 O O . LEU A 1 199 ? -2.853 7.715 12.436 1.00 96.56 199 LEU A O 1
ATOM 1640 N N . TYR A 1 200 ? -3.480 6.972 14.458 1.00 97.25 200 TYR A N 1
ATOM 1641 C CA . TYR A 1 200 ? -3.399 8.285 15.103 1.00 97.25 200 TYR A CA 1
ATOM 1642 C C . TYR A 1 200 ? -1.965 8.808 15.216 1.00 97.25 200 TYR A C 1
ATOM 1644 O O . TYR A 1 200 ? -1.743 10.007 15.046 1.00 97.25 200 TYR A O 1
ATOM 1652 N N . VAL A 1 201 ? -0.974 7.936 15.428 1.00 96.50 201 VAL A N 1
ATOM 1653 C CA . VAL A 1 201 ? 0.449 8.322 15.372 1.00 96.50 201 VAL A CA 1
ATOM 1654 C C . VAL A 1 201 ? 0.803 8.895 13.996 1.00 96.50 201 VAL A C 1
ATOM 1656 O O . VAL A 1 201 ? 1.377 9.983 13.912 1.00 96.50 201 VAL A O 1
ATOM 1659 N N . CYS A 1 202 ? 0.435 8.203 12.914 1.00 95.38 202 CYS A N 1
ATOM 1660 C CA . CYS A 1 202 ? 0.676 8.673 11.549 1.00 95.38 202 CYS A CA 1
ATOM 1661 C C . CYS A 1 202 ? -0.010 10.014 11.275 1.00 95.38 202 CYS A C 1
ATOM 1663 O O . CYS A 1 202 ? 0.619 10.938 10.763 1.00 95.38 202 CYS A O 1
ATOM 1665 N N . MET A 1 203 ? -1.276 10.148 11.662 1.00 95.12 203 MET A N 1
ATOM 1666 C CA . MET A 1 203 ? -2.034 11.374 11.440 1.00 95.12 203 MET A CA 1
ATOM 1667 C C . MET A 1 203 ? -1.449 12.579 12.189 1.00 95.12 203 MET A C 1
ATOM 1669 O O . MET A 1 203 ? -1.295 13.651 11.605 1.00 95.12 203 MET A O 1
ATOM 1673 N N . ARG A 1 204 ? -1.040 12.401 13.453 1.00 95.25 204 ARG A N 1
ATOM 1674 C CA . ARG A 1 204 ? -0.348 13.444 14.231 1.00 95.25 204 ARG A CA 1
ATOM 1675 C C . ARG A 1 204 ? 0.959 13.873 13.568 1.00 95.25 204 ARG A C 1
ATOM 1677 O O . ARG A 1 204 ? 1.276 15.060 13.553 1.00 95.25 204 ARG A O 1
ATOM 1684 N N . ASN A 1 205 ? 1.704 12.926 12.996 1.00 95.31 205 ASN A N 1
ATOM 1685 C CA . ASN A 1 205 ? 2.932 13.239 12.270 1.00 95.31 205 ASN A CA 1
ATOM 1686 C C . ASN A 1 205 ? 2.660 14.117 11.042 1.00 95.31 205 ASN A C 1
ATOM 1688 O O . ASN A 1 205 ? 3.345 15.124 10.895 1.00 95.31 205 ASN A O 1
ATOM 1692 N N . TYR A 1 206 ? 1.649 13.797 10.226 1.00 94.94 206 TYR A N 1
ATOM 1693 C CA . TYR A 1 206 ? 1.269 14.625 9.073 1.00 94.94 206 TYR A CA 1
ATOM 1694 C C . TYR A 1 206 ? 0.819 16.032 9.476 1.00 94.94 206 TYR A C 1
ATOM 1696 O O . TYR A 1 206 ? 1.228 17.013 8.855 1.00 94.94 206 TYR A O 1
ATOM 1704 N N . LEU A 1 207 ? 0.032 16.149 10.552 1.00 93.88 207 LEU A N 1
ATOM 1705 C CA . LEU A 1 207 ? -0.368 17.450 11.096 1.00 93.88 207 LEU A CA 1
ATOM 1706 C C . LEU A 1 207 ? 0.843 18.283 11.541 1.00 93.88 207 LEU A C 1
ATOM 1708 O O . LEU A 1 207 ? 0.873 19.488 11.311 1.00 93.88 207 LEU A O 1
ATOM 1712 N N . ARG A 1 208 ? 1.855 17.650 12.145 1.00 93.50 208 ARG A N 1
ATOM 1713 C CA . ARG A 1 208 ? 3.074 18.330 12.605 1.00 93.50 208 ARG A CA 1
ATOM 1714 C C . ARG A 1 208 ? 3.992 18.750 11.457 1.00 93.50 208 ARG A C 1
ATOM 1716 O O . ARG A 1 208 ? 4.589 19.818 11.531 1.00 93.50 208 ARG A O 1
ATOM 1723 N N . THR A 1 209 ? 4.172 17.904 10.442 1.00 91.81 209 THR A N 1
ATOM 1724 C CA . THR A 1 209 ? 5.066 18.208 9.310 1.00 91.81 209 THR A CA 1
ATOM 1725 C C . THR A 1 209 ? 4.437 19.167 8.305 1.00 91.81 209 THR A C 1
ATOM 1727 O O . THR A 1 209 ? 5.161 19.789 7.533 1.00 91.81 209 THR A O 1
ATOM 1730 N N . GLY A 1 210 ? 3.107 19.296 8.300 1.00 88.81 210 GLY A N 1
ATOM 1731 C CA . GLY A 1 210 ? 2.385 20.107 7.322 1.00 88.81 210 GLY A CA 1
ATOM 1732 C C . GLY A 1 210 ? 2.335 19.474 5.927 1.00 88.81 210 GLY A C 1
ATOM 1733 O O . GLY A 1 210 ? 1.928 20.130 4.969 1.00 88.81 210 GLY A O 1
ATOM 1734 N N . GLU A 1 211 ? 2.713 18.198 5.793 1.00 87.88 211 GLU A N 1
ATOM 1735 C CA . GLU A 1 211 ? 2.637 17.428 4.543 1.00 87.88 211 GLU A CA 1
ATOM 1736 C C . GLU A 1 211 ? 1.190 16.983 4.257 1.00 87.88 211 GLU A C 1
ATOM 1738 O O . GLU A 1 211 ? 0.866 15.799 4.224 1.00 87.88 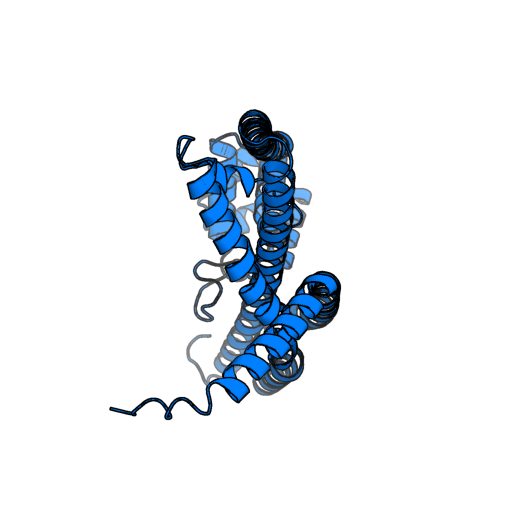211 GLU A O 1
ATOM 1743 N N . LEU A 1 212 ? 0.299 17.961 4.088 1.00 89.62 212 LEU A N 1
ATOM 1744 C CA . LEU A 1 212 ? -1.154 17.775 3.969 1.00 89.62 212 LEU A CA 1
ATOM 1745 C C . LEU A 1 212 ? -1.661 17.875 2.522 1.00 89.62 212 LEU A C 1
ATOM 1747 O O . LEU A 1 212 ? -2.855 17.747 2.256 1.00 89.62 212 LEU A O 1
ATOM 1751 N N . ASP A 1 213 ? -0.760 18.155 1.586 1.00 89.31 213 ASP A N 1
ATOM 1752 C CA . ASP A 1 213 ? -1.076 18.423 0.190 1.00 89.31 213 ASP A CA 1
ATOM 1753 C C . ASP A 1 213 ? -0.743 17.201 -0.675 1.00 89.31 213 ASP A C 1
ATOM 1755 O O . ASP A 1 213 ? 0.409 16.965 -1.054 1.00 89.31 213 ASP A O 1
ATOM 1759 N N . LEU A 1 214 ? -1.778 16.410 -0.970 1.00 86.62 214 LEU A N 1
ATOM 1760 C CA . LEU A 1 214 ? -1.668 15.245 -1.847 1.00 86.62 214 LEU A CA 1
ATOM 1761 C C . LEU A 1 214 ? -1.246 15.603 -3.271 1.00 86.62 214 LEU A C 1
ATOM 1763 O O . LEU A 1 214 ? -0.543 14.820 -3.906 1.00 86.62 214 LEU A O 1
ATOM 1767 N N . GLU A 1 215 ? -1.669 16.756 -3.785 1.00 86.12 215 GLU A N 1
ATOM 1768 C CA . GLU A 1 215 ? -1.332 17.150 -5.150 1.00 86.12 215 GLU A CA 1
ATOM 1769 C C . GLU A 1 215 ? 0.160 17.442 -5.253 1.00 86.12 215 GLU A C 1
ATOM 1771 O O . GLU A 1 215 ? 0.810 16.970 -6.183 1.00 86.12 215 GLU A O 1
ATOM 1776 N N . LYS A 1 216 ? 0.736 18.124 -4.257 1.00 85.12 216 LYS A N 1
ATOM 1777 C CA . LYS A 1 216 ? 2.193 18.314 -4.174 1.00 85.12 216 LYS A CA 1
ATOM 1778 C C . LYS A 1 216 ? 2.948 16.997 -4.045 1.00 85.12 216 LYS A C 1
ATOM 1780 O O . LYS A 1 216 ? 4.023 16.862 -4.630 1.00 85.12 216 LYS A O 1
ATOM 1785 N N . TYR A 1 217 ? 2.407 16.032 -3.301 1.00 79.25 217 TYR A N 1
ATOM 1786 C CA . TYR A 1 217 ? 2.995 14.695 -3.203 1.00 79.25 217 TYR A CA 1
ATOM 1787 C C . TYR A 1 217 ? 3.064 14.019 -4.584 1.00 79.25 217 TYR A C 1
ATOM 1789 O O . TYR A 1 217 ? 4.140 13.596 -5.013 1.00 79.25 217 TYR A O 1
ATOM 1797 N N . ASP A 1 218 ? 1.950 14.013 -5.321 1.00 84.88 218 ASP A N 1
ATOM 1798 C CA . ASP A 1 218 ? 1.865 13.416 -6.659 1.00 84.88 218 ASP A CA 1
ATOM 1799 C C . ASP A 1 218 ? 2.727 14.167 -7.687 1.00 84.88 218 ASP A C 1
ATOM 1801 O O . ASP A 1 218 ? 3.424 13.547 -8.496 1.00 84.88 218 ASP A O 1
ATOM 1805 N N . GLN A 1 219 ? 2.727 15.502 -7.643 1.00 87.31 219 GLN A N 1
ATOM 1806 C CA . GLN A 1 219 ? 3.558 16.349 -8.503 1.00 87.31 219 GLN A CA 1
ATOM 1807 C C . GLN A 1 219 ? 5.043 16.056 -8.290 1.00 87.31 219 GLN A C 1
ATOM 1809 O O . GLN A 1 219 ? 5.775 15.869 -9.262 1.00 87.31 219 GLN A O 1
ATOM 1814 N N . ARG A 1 220 ? 5.489 15.924 -7.036 1.00 87.06 220 ARG A N 1
ATOM 1815 C CA . ARG A 1 220 ? 6.888 15.620 -6.716 1.00 87.06 220 ARG A CA 1
ATOM 1816 C C . ARG A 1 220 ? 7.340 14.292 -7.324 1.00 87.06 220 ARG A C 1
ATOM 1818 O O . ARG A 1 220 ? 8.422 14.233 -7.909 1.00 87.06 220 ARG A O 1
ATOM 1825 N N . GLU A 1 221 ? 6.531 13.236 -7.233 1.00 88.12 221 GLU A N 1
ATOM 1826 C CA . GLU A 1 221 ? 6.864 11.951 -7.863 1.00 88.12 221 GLU A CA 1
ATOM 1827 C C . GLU A 1 221 ? 6.926 12.052 -9.394 1.00 88.12 221 GLU A C 1
ATOM 1829 O O . GLU A 1 221 ? 7.828 11.490 -10.028 1.00 88.12 221 GLU A O 1
ATOM 1834 N N . GLN A 1 222 ? 5.988 12.787 -9.997 1.00 88.62 222 GLN A N 1
ATOM 1835 C CA . GLN A 1 222 ? 5.957 13.006 -11.442 1.00 88.62 222 GLN A CA 1
ATOM 1836 C C . GLN A 1 222 ? 7.160 13.815 -11.927 1.00 88.62 222 GLN A C 1
ATOM 1838 O O . GLN A 1 222 ? 7.729 13.478 -12.966 1.00 88.62 222 GLN A O 1
ATOM 1843 N N . GLU A 1 223 ? 7.580 14.834 -11.180 1.00 91.88 223 GLU A N 1
ATOM 1844 C CA . GLU A 1 223 ? 8.758 15.640 -11.489 1.00 91.88 223 GLU A CA 1
ATOM 1845 C C . GLU A 1 223 ? 10.045 14.819 -11.431 1.00 91.88 223 GLU A C 1
ATOM 1847 O O . GLU A 1 223 ? 10.853 14.888 -12.359 1.00 91.88 223 GLU A O 1
ATOM 1852 N N . ILE A 1 224 ? 10.229 14.010 -10.381 1.00 92.38 224 ILE A N 1
ATOM 1853 C CA . ILE A 1 224 ? 11.385 13.108 -10.252 1.00 92.38 224 ILE A CA 1
ATOM 1854 C C . ILE A 1 224 ? 11.464 12.190 -11.476 1.00 92.38 224 ILE A C 1
ATOM 1856 O O . ILE A 1 224 ? 12.517 12.069 -12.111 1.00 92.38 224 ILE A O 1
ATOM 1860 N N . ARG A 1 225 ? 10.326 11.604 -11.863 1.00 93.12 225 ARG A N 1
ATOM 1861 C CA . ARG A 1 225 ? 10.229 10.742 -13.042 1.00 93.12 225 ARG A CA 1
ATOM 1862 C C . ARG A 1 225 ? 10.521 11.499 -14.337 1.00 93.12 225 ARG A C 1
ATOM 1864 O O . ARG A 1 225 ? 11.275 11.004 -15.171 1.00 93.12 225 ARG A O 1
ATOM 1871 N N . ALA A 1 226 ? 9.933 12.679 -14.524 1.00 93.38 226 ALA A N 1
ATOM 1872 C CA . ALA A 1 226 ? 10.090 13.477 -15.738 1.00 93.38 226 ALA A CA 1
ATOM 1873 C C . ALA A 1 226 ? 11.546 13.917 -15.943 1.00 93.38 226 ALA A C 1
ATOM 1875 O O . ALA A 1 226 ? 12.068 13.805 -17.053 1.00 93.38 226 ALA A O 1
ATOM 1876 N N . ARG A 1 227 ? 12.230 14.336 -14.870 1.00 94.38 227 ARG A N 1
ATOM 1877 C CA . ARG A 1 227 ? 13.663 14.673 -14.901 1.00 94.38 227 ARG A CA 1
ATOM 1878 C C . ARG A 1 227 ? 14.510 13.459 -15.283 1.00 94.38 227 ARG A C 1
ATOM 1880 O O . ARG A 1 227 ? 15.368 13.560 -16.155 1.00 94.38 227 ARG A O 1
ATOM 1887 N N . ALA A 1 228 ? 14.225 12.296 -14.701 1.00 94.94 228 ALA A N 1
ATOM 1888 C CA . ALA A 1 228 ? 14.920 11.058 -15.041 1.00 94.94 228 ALA A CA 1
ATOM 1889 C C . ALA A 1 228 ? 14.700 10.638 -16.508 1.00 94.94 228 ALA A C 1
ATOM 1891 O O . ALA A 1 228 ? 15.637 10.236 -17.196 1.00 94.94 228 ALA A O 1
ATOM 1892 N N . GLU A 1 229 ? 13.477 10.770 -17.028 1.00 95.06 229 GLU A N 1
ATOM 1893 C CA . GLU A 1 229 ? 13.173 10.490 -18.436 1.00 95.06 229 GLU A CA 1
ATOM 1894 C C . GLU A 1 229 ? 13.834 11.482 -19.402 1.00 95.06 229 GLU A C 1
ATOM 1896 O O . GLU A 1 229 ? 14.240 11.085 -20.500 1.00 95.06 229 GLU A O 1
ATOM 1901 N N . ALA A 1 230 ? 13.963 12.752 -19.005 1.00 95.19 230 ALA A N 1
ATOM 1902 C CA . ALA A 1 230 ? 14.685 13.763 -19.769 1.00 95.19 230 ALA A CA 1
ATOM 1903 C C . ALA A 1 230 ? 16.178 13.417 -19.877 1.00 95.19 230 ALA A C 1
ATOM 1905 O O . ALA A 1 230 ? 16.701 13.390 -20.989 1.00 95.19 230 ALA A O 1
ATOM 1906 N N . LEU A 1 231 ? 16.818 13.023 -18.768 1.00 94.94 231 LEU A N 1
ATOM 1907 C CA . LEU A 1 231 ? 18.215 12.564 -18.759 1.00 94.94 231 LEU A CA 1
ATOM 1908 C C . LEU A 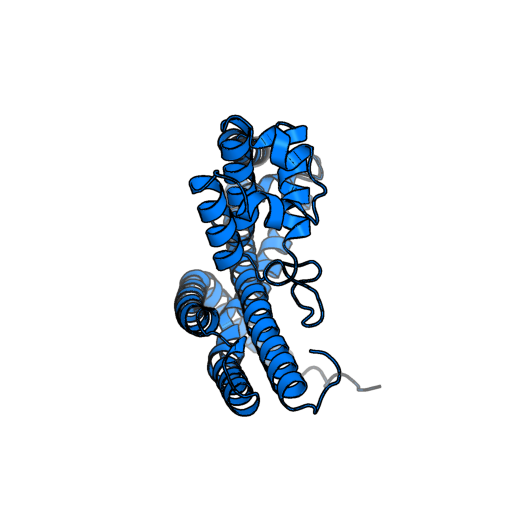1 231 ? 18.434 11.378 -19.706 1.00 94.94 231 LEU A C 1
ATOM 1910 O O . LEU A 1 231 ? 19.385 11.365 -20.486 1.00 94.94 231 LEU A O 1
ATOM 1914 N N . VAL A 1 232 ? 17.524 10.398 -19.701 1.00 95.69 232 VAL A N 1
ATOM 1915 C CA . VAL A 1 232 ? 17.581 9.257 -20.632 1.00 95.69 232 VAL A CA 1
ATOM 1916 C C . VAL A 1 232 ? 17.502 9.719 -22.090 1.00 95.69 232 VAL A C 1
ATOM 1918 O O . VAL A 1 232 ? 18.209 9.179 -22.940 1.00 95.69 232 VAL A O 1
ATOM 1921 N N . ARG A 1 233 ? 16.634 10.690 -22.401 1.00 95.50 233 ARG A N 1
ATOM 1922 C CA . ARG A 1 233 ? 16.456 11.213 -23.765 1.00 95.50 233 ARG A CA 1
ATOM 1923 C C . ARG A 1 233 ? 17.661 12.023 -24.241 1.00 95.50 233 ARG A C 1
ATOM 1925 O O . ARG A 1 233 ? 17.981 11.965 -25.421 1.00 95.50 233 ARG A O 1
ATOM 1932 N N . GLU A 1 234 ? 18.308 12.754 -23.343 1.00 96.06 234 GLU A N 1
ATOM 1933 C CA . GLU A 1 234 ? 19.517 13.526 -23.634 1.00 96.06 234 GLU A CA 1
ATOM 1934 C C . GLU A 1 234 ? 20.712 12.616 -23.958 1.00 96.06 234 GLU A C 1
ATOM 1936 O O . GLU A 1 234 ? 21.474 12.888 -24.882 1.00 96.06 234 GLU A O 1
ATOM 1941 N N . HIS A 1 235 ? 20.843 11.494 -23.245 1.00 96.31 235 HIS A N 1
ATOM 1942 C CA . HIS A 1 235 ? 22.020 10.626 -23.337 1.00 96.31 235 HIS A CA 1
ATOM 1943 C C . HIS A 1 235 ? 21.860 9.455 -24.315 1.00 96.31 235 HIS A C 1
ATOM 1945 O O . HIS A 1 235 ? 22.855 8.895 -24.783 1.00 96.31 235 HIS A O 1
ATOM 1951 N N . LEU A 1 236 ? 20.626 9.055 -24.645 1.00 96.25 236 LEU A N 1
ATOM 1952 C CA . LEU A 1 236 ? 20.359 7.977 -25.599 1.00 96.25 236 LEU A CA 1
ATOM 1953 C C . LEU A 1 236 ? 19.689 8.507 -26.864 1.00 96.25 236 LEU A C 1
ATOM 1955 O O . LEU A 1 236 ? 18.562 8.992 -26.833 1.00 96.25 236 LEU A O 1
ATOM 1959 N N . GLY A 1 237 ? 20.349 8.292 -28.003 1.00 95.12 237 GLY A N 1
ATOM 1960 C CA . GLY A 1 237 ? 19.799 8.536 -29.336 1.00 95.12 237 GLY A CA 1
ATOM 1961 C C . GLY A 1 237 ? 19.456 7.255 -30.105 1.00 95.12 237 GLY A C 1
ATOM 1962 O O . GLY A 1 237 ? 19.863 6.141 -29.750 1.00 95.12 237 GLY A O 1
ATOM 1963 N N . GLY A 1 238 ? 18.717 7.425 -31.204 1.00 95.94 238 GLY A N 1
ATOM 1964 C CA . GLY A 1 238 ? 18.454 6.381 -32.197 1.00 95.94 238 GLY A CA 1
ATOM 1965 C C . GLY A 1 238 ? 17.833 5.107 -31.616 1.00 95.94 238 GLY A C 1
ATOM 1966 O O . GLY A 1 238 ? 16.927 5.147 -30.784 1.00 95.94 238 GLY A O 1
ATOM 1967 N N . TRP A 1 239 ? 18.322 3.947 -32.055 1.00 96.19 239 TRP A N 1
ATOM 1968 C CA . TRP A 1 239 ? 17.768 2.649 -31.658 1.00 96.19 239 TRP A CA 1
ATOM 1969 C C . TRP A 1 239 ? 17.943 2.339 -30.161 1.00 96.19 239 TRP A C 1
ATOM 1971 O O . TRP A 1 239 ? 17.093 1.663 -29.579 1.00 96.19 239 TRP A O 1
ATOM 1981 N N . ARG A 1 240 ? 19.004 2.852 -29.513 1.00 96.62 240 ARG A N 1
ATOM 1982 C CA . ARG A 1 240 ? 19.263 2.619 -28.079 1.00 96.62 240 ARG A CA 1
ATOM 1983 C C . ARG A 1 240 ? 18.166 3.231 -27.214 1.00 96.62 240 ARG A C 1
ATOM 1985 O O . ARG A 1 240 ? 17.697 2.575 -26.288 1.00 96.62 240 ARG A O 1
ATOM 1992 N N . TYR A 1 241 ? 17.707 4.435 -27.563 1.00 96.50 241 TYR A N 1
ATOM 1993 C CA . TYR A 1 241 ? 16.589 5.091 -26.884 1.00 96.50 241 TYR A CA 1
ATOM 1994 C C . TYR A 1 241 ? 15.317 4.240 -26.931 1.00 96.50 241 TYR A C 1
ATOM 1996 O O . TYR A 1 241 ? 14.677 4.012 -25.905 1.00 96.50 241 TYR A O 1
ATOM 2004 N N . TRP A 1 242 ? 14.972 3.712 -28.108 1.00 96.88 242 TRP A N 1
ATOM 2005 C CA . TRP A 1 242 ? 13.767 2.901 -28.283 1.00 96.88 242 TRP A CA 1
ATOM 2006 C C . TRP A 1 242 ? 13.830 1.575 -27.523 1.00 96.88 242 TRP A C 1
ATOM 2008 O O . TRP A 1 242 ? 12.854 1.206 -26.868 1.00 96.88 242 TRP A O 1
ATOM 2018 N N . VAL A 1 243 ? 14.981 0.894 -27.538 1.00 96.38 243 VAL A N 1
ATOM 2019 C CA . VAL A 1 243 ? 15.188 -0.330 -26.746 1.00 96.38 243 VAL A CA 1
ATOM 2020 C C . VAL A 1 243 ? 15.090 -0.036 -25.248 1.00 96.38 243 VAL A C 1
ATOM 2022 O O . VAL A 1 243 ? 14.401 -0.758 -24.525 1.00 96.38 243 VAL A O 1
ATOM 2025 N N . TYR A 1 244 ? 15.722 1.044 -24.780 1.00 96.94 244 TYR A N 1
ATOM 2026 C CA . TYR A 1 244 ? 15.668 1.443 -23.375 1.00 96.94 244 TYR A CA 1
ATOM 2027 C C . TYR A 1 244 ? 14.240 1.774 -22.939 1.00 96.94 244 TYR A C 1
ATOM 2029 O O . TYR A 1 244 ? 13.747 1.238 -21.949 1.00 96.94 244 TYR A O 1
ATOM 2037 N N . ARG A 1 245 ? 13.534 2.601 -23.717 1.00 96.00 245 ARG A N 1
ATOM 2038 C CA . ARG A 1 245 ? 12.145 2.994 -23.453 1.00 96.00 245 ARG A CA 1
ATOM 2039 C C . ARG A 1 245 ? 11.206 1.788 -23.428 1.00 96.00 245 ARG A C 1
ATOM 2041 O O . ARG A 1 245 ? 10.317 1.729 -22.579 1.00 96.00 245 ARG A O 1
ATOM 2048 N N . TRP A 1 246 ? 11.400 0.824 -24.327 1.00 95.06 246 TRP A N 1
ATOM 2049 C CA . TRP A 1 246 ? 10.647 -0.430 -24.320 1.00 95.06 246 TRP A CA 1
ATOM 2050 C C . TRP A 1 246 ? 10.913 -1.234 -23.041 1.00 95.06 246 TRP A C 1
ATOM 2052 O O . TRP A 1 246 ? 9.963 -1.642 -22.371 1.00 95.06 246 TRP A O 1
ATOM 2062 N N . SER A 1 247 ? 12.184 -1.393 -22.654 1.00 95.19 247 SER A N 1
ATOM 2063 C CA . SER A 1 247 ? 12.561 -2.099 -21.422 1.00 95.19 247 SER A CA 1
ATOM 2064 C C . SER A 1 247 ? 11.983 -1.418 -20.181 1.00 95.19 247 SER A C 1
ATOM 2066 O O . SER A 1 247 ? 11.448 -2.093 -19.304 1.00 95.19 247 SER A O 1
ATOM 2068 N N . LEU A 1 248 ? 12.048 -0.086 -20.116 1.00 95.75 248 LEU A N 1
ATOM 2069 C CA . LEU A 1 248 ? 11.498 0.708 -19.021 1.00 95.75 248 LEU A CA 1
ATOM 2070 C C . LEU A 1 248 ? 9.979 0.539 -18.913 1.00 95.75 248 LEU A C 1
ATOM 2072 O O . LEU A 1 248 ? 9.466 0.275 -17.827 1.00 95.75 248 LEU A O 1
ATOM 2076 N N . LYS A 1 249 ? 9.257 0.628 -20.039 1.00 94.25 249 LYS A N 1
ATOM 2077 C CA . LYS A 1 249 ? 7.799 0.436 -20.080 1.00 94.25 249 LYS A CA 1
ATOM 2078 C C . LYS A 1 249 ? 7.393 -0.908 -19.469 1.00 94.25 249 LYS A C 1
ATOM 2080 O O . LYS A 1 249 ? 6.447 -0.965 -18.685 1.00 94.25 249 LYS A O 1
ATOM 2085 N N . HIS A 1 250 ? 8.101 -1.982 -19.812 1.00 93.81 250 HIS A N 1
ATOM 2086 C CA . HIS A 1 250 ? 7.776 -3.320 -19.313 1.00 93.81 250 HIS A CA 1
ATOM 2087 C C . HIS A 1 250 ? 8.237 -3.568 -17.885 1.00 93.81 250 HIS A C 1
ATOM 2089 O O . HIS A 1 250 ? 7.511 -4.219 -17.138 1.00 93.81 250 HIS A O 1
ATOM 2095 N N . ALA A 1 251 ? 9.376 -3.010 -17.473 1.00 94.31 251 ALA A N 1
ATOM 2096 C CA . ALA A 1 251 ? 9.811 -3.058 -16.081 1.00 94.31 251 ALA A CA 1
ATOM 2097 C C . ALA A 1 251 ? 8.784 -2.378 -15.163 1.00 94.31 251 ALA A C 1
ATOM 2099 O O . ALA A 1 251 ? 8.351 -2.979 -14.183 1.00 94.31 251 ALA A O 1
ATOM 2100 N N . ARG A 1 252 ? 8.319 -1.173 -15.523 1.00 93.94 252 ARG A N 1
ATOM 2101 C CA . ARG A 1 252 ? 7.268 -0.454 -14.782 1.00 93.94 252 ARG A CA 1
ATOM 2102 C C . ARG A 1 252 ? 5.978 -1.259 -14.686 1.00 93.94 252 ARG A C 1
ATOM 2104 O O . ARG A 1 252 ? 5.448 -1.446 -13.596 1.00 93.94 252 ARG A O 1
ATOM 2111 N N . LYS A 1 253 ? 5.503 -1.784 -15.820 1.00 93.00 253 LYS A N 1
ATOM 2112 C CA . LYS A 1 253 ? 4.295 -2.616 -15.875 1.00 93.00 253 LYS A CA 1
ATOM 2113 C C . LYS A 1 253 ? 4.410 -3.850 -14.975 1.00 93.00 253 LYS A C 1
ATOM 2115 O O . LYS A 1 253 ? 3.505 -4.112 -14.192 1.00 93.00 253 LYS A O 1
ATOM 2120 N N . ALA A 1 254 ? 5.515 -4.589 -15.072 1.00 93.62 254 ALA A N 1
ATOM 2121 C CA . ALA A 1 254 ? 5.713 -5.814 -14.305 1.00 93.62 254 ALA A CA 1
ATOM 2122 C C . ALA A 1 254 ? 5.828 -5.542 -12.797 1.00 93.62 254 ALA A C 1
ATOM 2124 O O . ALA A 1 254 ? 5.225 -6.265 -12.006 1.00 93.62 254 ALA A O 1
ATOM 2125 N N . VAL A 1 255 ? 6.533 -4.474 -12.400 1.00 93.38 255 VAL A N 1
ATOM 2126 C CA . VAL A 1 255 ? 6.623 -4.048 -10.994 1.00 93.38 255 VAL A CA 1
ATOM 2127 C C . VAL A 1 255 ? 5.256 -3.629 -10.460 1.00 93.38 255 VAL A C 1
ATOM 2129 O O . VAL A 1 255 ? 4.866 -4.092 -9.396 1.00 93.38 255 VAL A O 1
ATOM 2132 N N . ARG A 1 256 ? 4.486 -2.831 -11.208 1.00 93.44 256 ARG A N 1
ATOM 2133 C CA . ARG A 1 256 ? 3.131 -2.434 -10.798 1.00 93.44 256 ARG A CA 1
ATOM 2134 C C . ARG A 1 256 ? 2.219 -3.641 -10.586 1.00 93.44 256 ARG A C 1
ATOM 2136 O O . ARG A 1 256 ? 1.597 -3.769 -9.538 1.00 93.44 256 ARG A O 1
ATOM 2143 N N . ASN A 1 257 ? 2.183 -4.556 -11.552 1.00 94.12 257 ASN A N 1
ATOM 2144 C CA . ASN A 1 257 ? 1.376 -5.772 -11.449 1.00 94.12 257 ASN A CA 1
ATOM 2145 C C . ASN A 1 257 ? 1.827 -6.652 -10.269 1.00 94.12 257 ASN A C 1
ATOM 2147 O O . ASN A 1 257 ? 0.996 -7.256 -9.592 1.00 94.12 257 ASN A O 1
ATOM 2151 N N . ARG A 1 258 ? 3.135 -6.696 -9.986 1.00 93.81 258 ARG A N 1
ATOM 2152 C CA . ARG A 1 258 ? 3.693 -7.424 -8.841 1.00 93.81 258 ARG A CA 1
ATOM 2153 C C . ARG A 1 258 ? 3.236 -6.809 -7.527 1.00 93.81 258 ARG A C 1
ATOM 2155 O O . ARG A 1 258 ? 2.823 -7.542 -6.641 1.00 93.81 258 ARG A O 1
ATOM 2162 N N . GLU A 1 259 ? 3.294 -5.489 -7.393 1.00 93.38 259 GLU A N 1
ATOM 2163 C CA . GLU A 1 259 ? 2.850 -4.826 -6.166 1.00 93.38 259 GLU A CA 1
ATOM 2164 C C . GLU A 1 259 ? 1.336 -4.969 -5.954 1.00 93.38 259 GLU A C 1
ATOM 2166 O O . GLU A 1 259 ? 0.925 -5.280 -4.839 1.00 93.38 259 GLU A O 1
ATOM 2171 N N . ASN A 1 260 ? 0.512 -4.862 -7.004 1.00 93.81 260 ASN A N 1
ATOM 2172 C CA . ASN A 1 260 ? -0.938 -5.070 -6.885 1.00 93.81 260 ASN A CA 1
ATOM 2173 C C . ASN A 1 260 ? -1.274 -6.513 -6.472 1.00 93.81 260 ASN A C 1
ATOM 2175 O O . ASN A 1 260 ? -2.001 -6.732 -5.507 1.00 93.81 260 ASN A O 1
ATOM 2179 N N . THR A 1 261 ? -0.673 -7.511 -7.124 1.00 93.62 261 THR A N 1
ATOM 2180 C CA . THR A 1 261 ? -0.890 -8.927 -6.766 1.00 93.62 261 THR A CA 1
ATOM 2181 C C . THR A 1 261 ? -0.306 -9.297 -5.399 1.00 93.62 261 THR A C 1
ATOM 2183 O O . THR A 1 261 ? -0.890 -10.093 -4.662 1.00 93.62 261 THR A O 1
ATOM 2186 N N . ARG A 1 262 ? 0.819 -8.692 -5.000 1.00 93.19 262 ARG A N 1
ATOM 2187 C CA . ARG A 1 262 ? 1.351 -8.791 -3.634 1.00 93.19 262 ARG A CA 1
ATOM 2188 C C . ARG A 1 262 ? 0.359 -8.219 -2.622 1.00 93.19 262 ARG A C 1
ATOM 2190 O O . ARG A 1 262 ? 0.187 -8.810 -1.560 1.00 93.19 262 ARG A O 1
ATOM 2197 N N . PHE A 1 263 ? -0.278 -7.093 -2.928 1.00 92.75 263 PHE A N 1
ATOM 2198 C CA . PHE A 1 263 ? -1.236 -6.461 -2.027 1.00 92.75 263 PHE A CA 1
ATOM 2199 C C . PHE A 1 263 ? -2.499 -7.309 -1.829 1.00 92.75 263 PHE A C 1
ATOM 2201 O O . PHE A 1 263 ? -2.998 -7.401 -0.708 1.00 92.75 263 PHE A O 1
ATOM 2208 N N . CYS A 1 264 ? -2.944 -8.035 -2.862 1.00 94.06 264 CYS A N 1
ATOM 2209 C CA . CYS A 1 264 ? -3.978 -9.066 -2.722 1.00 94.06 264 CYS A CA 1
ATOM 2210 C C . CYS A 1 264 ? -3.612 -10.093 -1.642 1.00 94.06 264 CYS A C 1
ATOM 2212 O O . CYS A 1 264 ? -4.435 -10.427 -0.794 1.00 94.06 264 CYS A O 1
ATOM 2214 N N . ARG A 1 265 ? -2.350 -10.545 -1.608 1.00 92.81 265 ARG A N 1
ATOM 2215 C CA . ARG A 1 265 ? -1.877 -11.466 -0.564 1.00 92.81 265 ARG A CA 1
ATOM 2216 C C . ARG A 1 265 ? -1.999 -10.852 0.827 1.00 92.81 265 ARG A C 1
ATOM 2218 O O . ARG A 1 265 ? -2.541 -11.500 1.711 1.00 92.81 265 ARG A O 1
ATOM 2225 N N . THR A 1 266 ? -1.552 -9.611 1.016 1.00 93.00 266 THR A N 1
ATOM 2226 C CA . THR A 1 266 ? -1.716 -8.886 2.290 1.00 93.00 266 THR A CA 1
ATOM 2227 C C . THR A 1 266 ? -3.184 -8.857 2.740 1.00 93.00 266 THR A C 1
ATOM 2229 O O . THR A 1 266 ? -3.480 -9.132 3.900 1.00 93.00 266 THR A O 1
ATOM 2232 N N . ARG A 1 267 ? -4.114 -8.570 1.823 1.00 94.25 267 ARG A N 1
ATOM 2233 C CA . ARG A 1 267 ? -5.557 -8.538 2.108 1.00 94.25 267 ARG A CA 1
ATOM 2234 C C . ARG A 1 267 ? -6.107 -9.889 2.579 1.00 94.25 267 ARG A C 1
ATOM 2236 O O . ARG A 1 267 ? -6.908 -9.920 3.509 1.00 94.25 267 ARG A O 1
ATOM 2243 N N . ILE A 1 268 ? -5.646 -10.997 1.991 1.00 94.88 268 ILE A N 1
ATOM 2244 C CA . ILE A 1 268 ? -6.023 -12.356 2.428 1.00 94.88 268 ILE A CA 1
ATOM 2245 C C . ILE A 1 268 ? -5.578 -12.604 3.865 1.00 94.88 268 ILE A C 1
ATOM 2247 O O . ILE A 1 268 ? -6.368 -13.097 4.662 1.00 94.88 268 ILE A O 1
ATOM 2251 N N . TYR A 1 269 ? -4.341 -12.237 4.214 1.00 95.31 269 TYR A N 1
ATOM 2252 C CA . TYR A 1 269 ? -3.847 -12.387 5.586 1.00 95.31 269 TYR A CA 1
ATOM 2253 C C . TYR A 1 269 ? -4.702 -11.614 6.593 1.00 95.31 269 TYR A C 1
ATOM 2255 O O . TYR A 1 269 ? -4.927 -12.116 7.687 1.00 95.31 269 TYR A O 1
ATOM 2263 N N . GLY A 1 270 ? -5.240 -10.453 6.207 1.00 95.38 270 GLY A N 1
ATOM 2264 C CA . GLY A 1 270 ? -6.224 -9.718 7.004 1.00 95.38 270 GLY A CA 1
ATOM 2265 C C . GLY A 1 270 ? -7.488 -10.518 7.311 1.00 95.38 270 GLY A C 1
ATOM 2266 O O . GLY A 1 270 ? -7.883 -10.642 8.465 1.00 95.38 270 GLY A O 1
ATOM 2267 N N . VAL A 1 271 ? -8.099 -11.110 6.282 1.00 95.94 271 VAL A N 1
ATOM 2268 C CA . VAL A 1 271 ? -9.299 -11.952 6.440 1.00 95.94 271 VAL A CA 1
ATOM 2269 C C . VAL A 1 271 ? -8.998 -13.169 7.309 1.00 95.94 271 VAL A C 1
ATOM 2271 O O . VAL A 1 271 ? -9.737 -13.462 8.243 1.00 95.94 271 VAL A O 1
ATOM 2274 N N . VAL A 1 272 ? -7.895 -13.862 7.026 1.00 96.56 272 VAL A N 1
ATOM 2275 C CA . VAL A 1 272 ? -7.493 -15.051 7.783 1.00 96.56 272 VAL A CA 1
ATOM 2276 C C . VAL A 1 272 ? -7.218 -14.689 9.244 1.00 96.56 272 VAL A C 1
ATOM 2278 O O . VAL A 1 272 ? -7.634 -15.416 10.139 1.00 96.56 272 VAL A O 1
ATOM 2281 N N . ARG A 1 273 ? -6.593 -13.541 9.518 1.00 95.88 273 ARG A N 1
ATOM 2282 C CA . ARG A 1 273 ? -6.407 -13.053 10.887 1.00 95.88 273 ARG A CA 1
ATOM 2283 C C . ARG A 1 273 ? -7.745 -12.845 11.598 1.00 95.88 273 ARG A C 1
ATOM 2285 O O . ARG A 1 273 ? -7.909 -13.350 12.705 1.00 95.88 273 ARG A O 1
ATOM 2292 N N . ALA A 1 274 ? -8.707 -12.187 10.953 1.00 95.06 274 ALA A N 1
ATOM 2293 C CA . ALA A 1 274 ? -10.048 -12.004 11.509 1.00 95.06 274 ALA A CA 1
ATOM 2294 C C . ALA A 1 274 ? -10.753 -13.347 11.793 1.00 95.06 274 ALA A C 1
ATOM 2296 O O . ALA A 1 274 ? -11.407 -13.491 12.825 1.00 95.06 274 ALA A O 1
ATOM 2297 N N . MET A 1 275 ? -10.567 -14.358 10.934 1.00 97.12 275 MET A N 1
ATOM 2298 C CA . MET A 1 275 ? -11.059 -15.721 11.175 1.00 97.12 275 MET A CA 1
ATOM 2299 C C . MET A 1 275 ? -10.439 -16.336 12.439 1.00 97.12 275 MET A C 1
ATOM 2301 O O . MET A 1 275 ? -11.163 -16.808 13.313 1.00 97.12 275 MET A O 1
ATOM 2305 N N . PHE A 1 276 ? -9.108 -16.310 12.577 1.00 96.12 276 PHE A N 1
ATOM 2306 C CA . PHE A 1 276 ? -8.433 -16.876 13.753 1.00 96.12 276 PHE A CA 1
ATOM 2307 C C . PHE A 1 276 ? -8.788 -16.138 15.049 1.00 96.12 276 PHE A C 1
ATOM 2309 O O . PHE A 1 276 ? -8.985 -16.784 16.076 1.00 96.12 276 PHE A O 1
ATOM 2316 N N . GLN A 1 277 ? -8.950 -14.815 14.997 1.00 94.31 277 GLN A N 1
ATOM 2317 C CA . GLN A 1 277 ? -9.464 -14.033 16.125 1.00 94.31 277 GLN A CA 1
ATOM 2318 C C . GLN A 1 277 ? -10.898 -14.442 16.489 1.00 94.31 277 GLN A C 1
ATOM 2320 O O . GLN A 1 277 ? -11.204 -14.627 17.664 1.00 94.31 277 GLN A O 1
ATOM 2325 N N . GLY A 1 278 ? -11.774 -14.637 15.497 1.00 96.12 278 GLY A N 1
ATOM 2326 C CA . GLY A 1 278 ? -13.133 -15.141 15.713 1.00 96.12 278 GLY A CA 1
ATOM 2327 C C . GLY A 1 278 ? -13.150 -16.514 16.392 1.00 96.12 278 GLY A C 1
ATOM 2328 O O . GLY A 1 278 ? -13.880 -16.715 17.361 1.00 96.12 278 GLY A O 1
ATOM 2329 N N . ILE A 1 279 ? -12.276 -17.431 15.960 1.00 97.69 279 ILE A N 1
ATOM 2330 C CA . ILE A 1 279 ? -12.099 -18.747 16.597 1.00 97.69 279 ILE A CA 1
ATOM 2331 C C . ILE A 1 279 ? -11.649 -18.597 18.058 1.00 97.69 279 ILE A C 1
ATOM 2333 O O . ILE A 1 279 ? -12.221 -19.244 18.938 1.00 97.69 279 ILE A O 1
ATOM 2337 N N . GLY A 1 280 ? -10.659 -17.741 18.332 1.00 96.31 280 GLY A N 1
ATOM 2338 C CA . GLY A 1 280 ? -10.176 -17.465 19.690 1.00 96.31 280 GLY A CA 1
ATOM 2339 C C . GLY A 1 280 ? -11.270 -16.902 20.603 1.00 96.31 280 GLY A C 1
ATOM 2340 O O . GLY A 1 280 ? -11.436 -17.358 21.741 1.00 96.31 280 GLY A O 1
ATOM 2341 N N . ASN A 1 281 ? -12.085 -15.980 20.080 1.00 95.38 281 ASN A N 1
ATOM 2342 C CA . ASN A 1 281 ? -13.235 -15.408 20.782 1.00 95.38 281 ASN A CA 1
ATOM 2343 C C . ASN A 1 281 ? -14.281 -16.476 21.136 1.00 95.38 281 ASN A C 1
ATOM 2345 O O . ASN A 1 281 ? -14.690 -16.564 22.294 1.00 95.38 281 ASN A O 1
ATOM 2349 N N . ASP A 1 282 ? -14.679 -17.320 20.179 1.00 97.75 282 ASP A N 1
ATOM 2350 C CA . ASP A 1 282 ? -15.647 -18.402 20.411 1.00 97.75 282 ASP A CA 1
ATOM 2351 C C . ASP A 1 282 ? -15.113 -19.443 21.412 1.00 97.75 282 ASP A C 1
ATOM 2353 O O . ASP A 1 282 ? -15.810 -19.849 22.344 1.00 97.75 282 ASP A O 1
ATOM 2357 N N . PHE A 1 283 ? -13.846 -19.845 21.287 1.00 98.00 283 PHE A N 1
ATOM 2358 C CA . PHE A 1 283 ? -13.223 -20.776 22.233 1.00 98.00 283 PHE A CA 1
ATOM 2359 C C . PHE A 1 283 ? -13.141 -20.204 23.649 1.00 98.00 283 PHE A C 1
ATOM 2361 O O . PHE A 1 283 ? -13.360 -20.936 24.617 1.00 98.00 283 PHE A O 1
ATOM 2368 N N . THR A 1 284 ? -12.863 -18.908 23.786 1.00 97.19 284 THR A N 1
ATOM 2369 C CA . THR A 1 284 ? -12.852 -18.227 25.086 1.00 97.19 284 THR A CA 1
ATOM 2370 C C . THR A 1 284 ? -14.256 -18.136 25.672 1.00 97.19 284 THR A C 1
ATOM 2372 O O . THR A 1 284 ? -14.453 -18.464 26.841 1.00 97.19 284 THR A O 1
ATOM 2375 N N . ALA A 1 285 ? -15.257 -17.779 24.861 1.00 96.00 285 ALA A N 1
ATOM 2376 C CA . ALA A 1 285 ? -16.657 -17.733 25.286 1.00 96.00 285 ALA A CA 1
ATOM 2377 C C . ALA A 1 285 ? -17.164 -19.099 25.784 1.00 96.00 285 ALA A C 1
ATOM 2379 O O . ALA A 1 285 ? -17.997 -19.165 26.687 1.00 96.00 285 ALA A O 1
ATOM 2380 N N . ARG A 1 286 ? -16.624 -20.195 25.236 1.00 96.44 286 ARG A N 1
ATOM 2381 C CA . ARG A 1 286 ? -16.915 -21.577 25.652 1.00 96.44 286 ARG A CA 1
ATOM 2382 C C . ARG A 1 286 ? -16.012 -22.106 26.775 1.00 96.44 286 ARG A C 1
ATOM 2384 O O . ARG A 1 286 ? -16.148 -23.267 27.153 1.00 96.44 286 ARG A O 1
ATOM 2391 N N . GLY A 1 287 ? -15.095 -21.292 27.302 1.00 97.00 287 GLY A N 1
ATOM 2392 C CA . GLY A 1 287 ? -14.181 -21.672 28.385 1.00 97.00 287 GLY A CA 1
ATOM 2393 C C . GLY A 1 287 ? -13.088 -22.672 27.989 1.00 97.00 287 GLY A C 1
ATOM 2394 O O . GLY A 1 287 ? -12.485 -23.292 28.861 1.00 97.00 287 GLY A O 1
ATOM 2395 N N . ILE A 1 288 ? -12.832 -22.851 26.688 1.00 97.56 288 ILE A N 1
ATOM 2396 C CA . ILE A 1 288 ? -11.765 -23.720 26.162 1.00 97.56 288 ILE A CA 1
ATOM 2397 C C . ILE A 1 288 ? -10.409 -23.009 26.254 1.00 97.56 288 ILE A C 1
ATOM 2399 O O . ILE A 1 288 ? -9.399 -23.631 26.580 1.00 97.56 288 ILE A O 1
ATOM 2403 N N . LEU A 1 289 ? -10.395 -21.701 25.984 1.00 97.44 289 LEU A N 1
ATOM 2404 C CA . LEU A 1 289 ? -9.236 -20.826 26.155 1.00 97.44 289 LEU A CA 1
ATOM 2405 C C . LEU A 1 289 ? -9.466 -19.846 27.309 1.00 97.44 289 LEU A C 1
ATOM 2407 O O . LEU A 1 289 ? -10.594 -19.456 27.596 1.00 97.44 289 LEU A O 1
ATOM 2411 N N . GLN A 1 290 ? -8.378 -19.432 27.964 1.00 96.44 290 GLN A N 1
ATOM 2412 C CA . GLN A 1 290 ? -8.428 -18.403 29.012 1.00 96.44 290 GLN A CA 1
ATOM 2413 C C . GLN A 1 290 ? -8.576 -16.990 28.433 1.00 96.44 290 GLN A C 1
ATOM 2415 O O . GLN A 1 290 ? -9.111 -16.106 29.100 1.00 96.44 290 GLN A O 1
ATOM 2420 N N . LYS A 1 291 ? -8.042 -16.770 27.227 1.00 92.12 291 LYS A N 1
ATOM 2421 C CA . LYS A 1 291 ? -8.060 -15.504 26.492 1.00 92.12 291 LYS A CA 1
ATOM 2422 C C . LYS A 1 291 ? -8.140 -15.789 24.985 1.00 92.12 291 LYS A C 1
ATOM 2424 O O . LYS A 1 291 ? -7.660 -16.858 24.591 1.00 92.12 291 LYS A O 1
ATOM 2429 N N . PRO A 1 292 ? -8.707 -14.859 24.195 1.00 85.12 292 PRO A N 1
ATOM 2430 C CA . PRO A 1 292 ? -8.780 -14.977 22.741 1.00 85.12 292 PRO A CA 1
ATOM 2431 C C . PRO A 1 292 ? -7.417 -15.067 22.060 1.00 85.12 292 PRO A C 1
ATOM 2433 O O . PRO A 1 292 ? -6.447 -14.477 22.595 1.00 85.12 292 PRO A O 1
#

Radius of gyration: 24.26 Å; chains: 1; bounding box: 49×60×61 Å

Sequence (292 aa):
RVRPSGFRDKFSTKMQRFFTGIKFLGYHFRIQSFVDDFLEYFHKVYGDFRTRDYGRMRADEIHGQFEDLQALLLTEWKAPIVNDYLCMVHFGLLKKLTQKWLGNLDDSLQNNLMCGNGNLESTEPTRELIRMAALAARTEGLPELLQGTPAADCHEALRQSTFEEFKARVADYISHYGFRCMNEMKLEETDLHQDPTFLYVCMRNYLRTGELDLEKYDQREQEIRARAEALVREHLGGWRYWVYRWSLKHARKAVRNRENTRFCRTRIYGVVRAMFQGIGNDFTARGILQKP

Foldseek 3Di:
DDDPPPDPDPVVVVVVVVVVVVVLVVCLVCLVVLLVVLLVQLCVLLVVLLPDQLLPDALVVLVVVVVVSCVSNVVSCPSLVSLVVLLCVLLVVLVVLCCVQVVVDDPCLSVLLLFLLDDQPVCVLVVLLLQLLLVQLPDPPSLCLLQVDQLQCSLVSVVPDPPVVSNVSVVVSCSVPQLDFPPLLDLPTHGCVRGVSVSSVSSNVCNVVVVNDVVVVSVVRVVSNVVSLVSLVVRDDDPSSVVSVVSSVSSSVSVSSNSNVVVSVSSVSSSVSSSVVSNQSNCCVVVVDVGD